Protein AF-0000000076757576 (afdb_homodimer)

pLDDT: mean 92.22, std 4.47, range [81.69, 98.31]

InterPro domains:
  IPR007418 Protein of unknown function DUF474 [PIRSF015875] (2-148)

Secondary structure (DSSP, 8-state):
--HHHHHHHHHHHHHHHHHHHHHHHHHTGGGGGSTTS-HHHHHHHHHHHHHHHHHHHHHHHHHHHHHHHHHHGGGTHHHH-TTSSHHHHHHHHHHHHHHHHHHHHHHHHHHHHTT---HHHHHHHHHHHHHHHHHHHHHHHHHHH---/--HHHHHHHHHHHHHHHHHHHHHHHHHTGGGGGSTTS-HHHHHHHHHHHHHHHHHHHHHHHHHHHHHHHHHHGGGGGGGT-TTSSHHHHHHHHHHHHHHHHHHHHHHHHHHHHTT---HHHHHHHHHHHHHHHHHHHHHHHHHHH---

Organism: NCBI:txid1073362

Radius of gyration: 20.42 Å; Cα contacts (8 Å, |Δi|>4): 277; chains: 2; bounding box: 50×56×45 Å

Foldseek 3Di:
DDLLVVLVVLLVVLLCVQLVVLVCCVPPVVCLVPPVHDPVRSVVVVVVVVVVCVVPNCVSLVSNVVSVVVNCVVVVCLVVPQVPWLLSVLVVLLVVLSVVLVVLVVVVVVCVVVVNDDPVSVVVNSVSNNVSSVSNVVSVVVSVVDTD/DDLLVVLVVLLVVLLCCQLVVLVCCVPPVCCLVPPVHDPVRSVVVVVVVVVVCVVPNCVSLVSNVVSVVVNCVVVVCLVVPCVPWLLSVLVVLLVVLSVVLVVLVVVVVVCVVVVNDDPVSVVVNSVSNNVSSVSNVVSVPVSVVDTD

Solvent-accessible surface area (backbone atoms only — not comparable to full-atom values): 15352 Å² total; per-residue (Å²): 128,52,72,56,57,54,27,51,51,52,23,48,54,25,46,24,39,54,53,5,27,53,46,30,41,67,71,29,56,48,51,53,78,36,88,81,30,54,70,68,33,33,51,43,49,49,50,51,39,50,57,39,40,68,68,49,46,59,56,41,52,48,49,27,51,52,23,46,53,60,47,40,64,81,50,53,62,38,80,78,43,37,73,75,40,36,45,36,37,42,51,47,51,39,51,50,45,50,51,48,45,51,50,52,50,52,52,51,52,52,28,52,74,66,67,64,67,45,70,69,58,50,53,50,49,56,51,52,44,49,54,45,49,54,51,40,58,50,42,71,54,40,38,80,66,53,77,107,130,54,72,56,58,53,27,48,52,52,23,49,54,26,46,25,40,54,55,5,28,54,45,29,41,66,71,30,56,48,52,51,79,36,88,81,30,54,71,68,33,34,50,43,48,48,51,52,39,51,57,40,40,68,66,49,46,60,57,40,52,49,49,27,52,50,24,46,53,60,47,41,64,81,50,52,64,39,80,80,42,38,72,74,42,36,43,34,36,42,50,46,51,38,50,50,46,49,52,50,45,51,51,51,50,52,52,50,52,53,27,54,76,68,69,64,65,45,72,68,58,51,52,48,49,56,50,52,43,50,54,46,49,54,50,38,59,50,41,69,54,41,39,80,67,53,77,109

Nearest PDB structures (foldseek):
  4dzu-assembly1_A  TM=3.449E-01  e=7.854E+00  synthetic construct

Sequence (296 aa):
MSVYSVAHIIHLFCAITFVGGVLFESLVLSVLHTKKVSREARREAERALSARAVKVMPWVVGLLFLSGLVMMHRYLQILHNPFANSFFIQLSIKLLLAFSILCHFLAAVTRMRRHTMTVAFSKYIHRAVLVQMLLIVFLAKAMFYIAWMSVYSVAHIIHLFCAITFVGGVLFESLVLSVLHTKKVSREARREAERALSARAVKVMPWVVGLLFLSGLVMMHRYLQILHNPFANSFFIQLSIKLLLAFSILCHFLAAVTRMRRHTMTVAFSKYIHRAVLVQMLLIVFLAKAMFYIAW

Structure (mmCIF, N/CA/C/O backbone):
data_AF-000000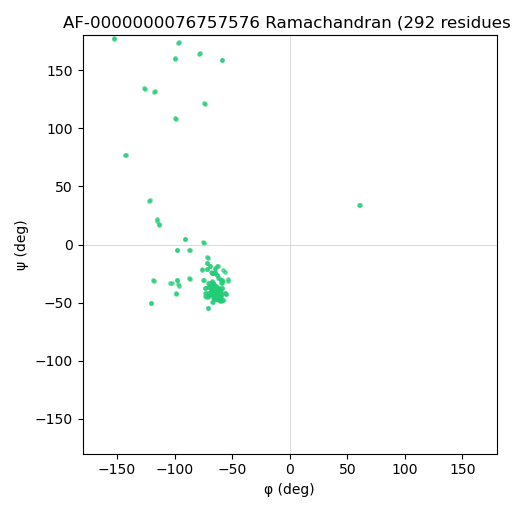0076757576-model_v1
#
loop_
_entity.id
_entity.type
_entity.pdbx_description
1 polymer 'Integral membrane protein'
#
loop_
_atom_site.group_PDB
_atom_site.id
_atom_site.type_symbol
_atom_site.label_atom_id
_atom_site.label_alt_id
_atom_site.label_comp_id
_atom_site.label_asym_id
_atom_site.label_entity_id
_atom_site.label_seq_id
_atom_site.pdbx_PDB_ins_code
_atom_site.Cartn_x
_atom_site.Cartn_y
_atom_site.Cartn_z
_atom_site.occupancy
_atom_site.B_iso_or_equiv
_atom_site.auth_seq_id
_atom_site.auth_comp_id
_atom_site.auth_asym_id
_atom_site.auth_atom_id
_atom_site.pdbx_PDB_model_num
ATOM 1 N N . MET A 1 1 ? 1.157 -23.328 7.23 1 82.62 1 MET A N 1
ATOM 2 C CA . MET A 1 1 ? 1.811 -22.438 6.27 1 82.62 1 MET A CA 1
ATOM 3 C C . MET A 1 1 ? 3.328 -22.562 6.355 1 82.62 1 MET A C 1
ATOM 5 O O . MET A 1 1 ? 3.875 -22.781 7.438 1 82.62 1 MET A O 1
ATOM 9 N N . SER A 1 2 ? 3.967 -22.484 5.293 1 91.75 2 SER A N 1
ATOM 10 C CA . SER A 1 2 ? 5.422 -22.578 5.215 1 91.75 2 SER A CA 1
ATOM 11 C C . SER A 1 2 ? 6.082 -21.266 5.621 1 91.75 2 SER A C 1
ATOM 13 O O . SER A 1 2 ? 5.406 -20.234 5.746 1 91.75 2 SER A O 1
ATOM 15 N N . VAL A 1 3 ? 7.293 -21.375 5.871 1 94.31 3 VAL A N 1
ATOM 16 C CA . VAL A 1 3 ? 8.07 -20.188 6.172 1 94.31 3 VAL A CA 1
ATOM 17 C C . VAL A 1 3 ? 7.996 -19.203 5.004 1 94.31 3 VAL A C 1
ATOM 19 O O . VAL A 1 3 ? 7.879 -18 5.207 1 94.31 3 VAL A O 1
ATOM 22 N N . TYR A 1 4 ? 7.988 -19.688 3.867 1 95.06 4 TYR A N 1
ATOM 23 C CA . TYR A 1 4 ? 7.902 -18.859 2.664 1 95.06 4 TYR A CA 1
ATOM 24 C C . TYR A 1 4 ? 6.578 -18.109 2.611 1 95.06 4 TYR A C 1
ATOM 26 O O . TYR A 1 4 ? 6.551 -16.906 2.342 1 95.06 4 TYR A O 1
ATOM 34 N N . SER A 1 5 ? 5.543 -18.797 2.883 1 95.38 5 SER A N 1
ATOM 35 C CA . SER A 1 5 ? 4.223 -18.188 2.793 1 95.38 5 SER A CA 1
ATOM 36 C C . SER A 1 5 ? 4.047 -17.094 3.844 1 95.38 5 SER A C 1
ATOM 38 O O . SER A 1 5 ? 3.471 -16.047 3.562 1 95.38 5 SER A O 1
ATOM 40 N N . VAL A 1 6 ? 4.566 -17.344 5.016 1 96.19 6 VAL A N 1
ATOM 41 C CA . VAL A 1 6 ? 4.484 -16.359 6.086 1 96.19 6 VAL A CA 1
ATOM 42 C C . VAL A 1 6 ? 5.34 -15.141 5.73 1 96.19 6 VAL A C 1
ATOM 44 O O . VAL A 1 6 ? 4.898 -14 5.883 1 96.19 6 VAL A O 1
ATOM 47 N N . ALA A 1 7 ? 6.492 -15.383 5.215 1 97 7 ALA A N 1
ATOM 48 C CA . ALA A 1 7 ? 7.371 -14.297 4.789 1 97 7 ALA A CA 1
ATOM 49 C C . ALA A 1 7 ? 6.727 -13.477 3.676 1 97 7 ALA A C 1
ATOM 51 O O . ALA A 1 7 ? 6.84 -12.242 3.654 1 97 7 ALA A O 1
ATOM 52 N N . HIS A 1 8 ? 6.047 -14.141 2.805 1 96.94 8 HIS A N 1
ATOM 53 C CA . HIS A 1 8 ? 5.375 -13.484 1.687 1 96.94 8 HIS A CA 1
ATOM 54 C C . HIS A 1 8 ? 4.273 -12.555 2.174 1 96.94 8 HIS A C 1
ATOM 56 O O . HIS A 1 8 ? 4.152 -11.422 1.695 1 96.94 8 HIS A O 1
ATOM 62 N N . ILE A 1 9 ? 3.564 -12.945 3.145 1 97.44 9 ILE A N 1
ATOM 63 C CA . ILE A 1 9 ? 2.471 -12.148 3.691 1 97.44 9 ILE A CA 1
ATOM 64 C C . ILE A 1 9 ? 3.033 -10.945 4.445 1 97.44 9 ILE A C 1
ATOM 66 O O . ILE A 1 9 ? 2.564 -9.82 4.27 1 97.44 9 ILE A O 1
ATOM 70 N N . ILE A 1 10 ? 4.039 -11.219 5.227 1 97.38 10 ILE A N 1
ATOM 71 C CA . ILE A 1 10 ? 4.676 -10.125 5.957 1 97.38 10 ILE A CA 1
ATOM 72 C C . ILE A 1 10 ? 5.25 -9.117 4.973 1 97.38 10 ILE A C 1
ATOM 74 O O . ILE A 1 10 ? 5.066 -7.906 5.137 1 97.38 10 ILE A O 1
ATOM 78 N N . HIS A 1 11 ? 5.941 -9.648 3.975 1 98.12 11 HIS A N 1
ATOM 79 C CA . HIS A 1 11 ? 6.527 -8.797 2.945 1 98.12 11 HIS A CA 1
ATOM 80 C C . HIS A 1 11 ? 5.465 -7.93 2.279 1 98.12 11 HIS A C 1
ATOM 82 O O . HIS A 1 11 ? 5.664 -6.727 2.096 1 98.12 11 HIS A O 1
ATOM 88 N N . LEU A 1 12 ? 4.367 -8.523 2.021 1 97.5 12 LEU A N 1
ATOM 89 C CA . LEU A 1 12 ? 3.279 -7.816 1.362 1 97.5 12 LEU A CA 1
ATOM 90 C C . LEU A 1 12 ? 2.758 -6.684 2.24 1 97.5 12 LEU A C 1
ATOM 92 O O . LEU A 1 12 ? 2.592 -5.555 1.772 1 97.5 12 LEU A O 1
ATOM 96 N N . PHE A 1 13 ? 2.549 -6.949 3.447 1 97.75 13 PHE A N 1
ATOM 97 C CA . PHE A 1 13 ? 2.057 -5.93 4.367 1 97.75 13 PHE A CA 1
ATOM 98 C C . PHE A 1 13 ? 3.051 -4.781 4.484 1 97.75 13 PHE A C 1
ATOM 100 O O . PHE A 1 13 ? 2.662 -3.611 4.453 1 97.75 13 PHE A O 1
ATOM 107 N N . CYS A 1 14 ? 4.273 -5.117 4.582 1 97.5 14 CYS A N 1
ATOM 108 C CA . CYS A 1 14 ? 5.305 -4.094 4.715 1 97.5 14 CYS A CA 1
ATOM 109 C C . CYS A 1 14 ? 5.441 -3.287 3.428 1 97.5 14 CYS A C 1
ATOM 111 O O . CYS A 1 14 ? 5.605 -2.066 3.471 1 97.5 14 CYS A O 1
ATOM 113 N N . ALA A 1 15 ? 5.348 -3.979 2.322 1 97.94 15 ALA A N 1
ATOM 114 C CA . ALA A 1 15 ? 5.434 -3.293 1.036 1 97.94 15 ALA A CA 1
ATOM 115 C C . ALA A 1 15 ? 4.266 -2.328 0.853 1 97.94 15 ALA A C 1
ATOM 117 O O . ALA A 1 15 ? 4.449 -1.199 0.393 1 97.94 15 ALA A O 1
ATOM 118 N N . ILE A 1 16 ? 3.137 -2.709 1.244 1 97.88 16 ILE A N 1
ATOM 119 C CA . ILE A 1 16 ? 1.952 -1.868 1.124 1 97.88 16 ILE A CA 1
ATOM 120 C C . ILE A 1 16 ? 2.102 -0.635 2.012 1 97.88 16 ILE A C 1
ATOM 122 O O . ILE A 1 16 ? 1.804 0.484 1.587 1 97.88 16 ILE A O 1
ATOM 126 N N . THR A 1 17 ? 2.596 -0.902 3.172 1 96.5 17 THR A N 1
ATOM 127 C CA . THR A 1 17 ? 2.77 0.203 4.109 1 96.5 17 THR A CA 1
ATOM 128 C C . THR A 1 17 ? 3.814 1.189 3.596 1 96.5 17 THR A C 1
ATOM 130 O O . THR A 1 17 ? 3.592 2.402 3.609 1 96.5 17 THR A O 1
ATOM 133 N N . PHE A 1 18 ? 4.906 0.672 3.135 1 96.56 18 PHE A N 1
ATOM 134 C CA . PHE A 1 18 ? 6.02 1.512 2.703 1 96.56 18 PHE A CA 1
ATOM 135 C C . PHE A 1 18 ? 5.68 2.236 1.406 1 96.56 18 PHE A C 1
ATOM 137 O O . PHE A 1 18 ? 5.703 3.467 1.352 1 96.56 18 PHE A O 1
ATOM 144 N N . VAL A 1 19 ? 5.277 1.508 0.363 1 96.75 19 VAL A N 1
ATOM 145 C CA . VAL A 1 19 ? 5 2.088 -0.946 1 96.75 19 VAL A CA 1
ATOM 146 C C . VAL A 1 19 ? 3.736 2.943 -0.876 1 96.75 19 VAL A C 1
ATOM 148 O O . VAL A 1 19 ? 3.691 4.043 -1.431 1 96.75 19 VAL A O 1
ATOM 151 N N . GLY A 1 20 ? 2.791 2.447 -0.236 1 95.06 20 GLY A N 1
ATOM 152 C CA . GLY A 1 20 ? 1.557 3.201 -0.085 1 95.06 20 GLY A CA 1
ATOM 153 C C . GLY A 1 20 ? 1.738 4.496 0.681 1 95.06 20 GLY A C 1
ATOM 154 O O . GLY A 1 20 ? 1.11 5.508 0.358 1 95.06 20 GLY A O 1
ATOM 155 N N . GLY A 1 21 ? 2.531 4.43 1.686 1 92.69 21 GLY A N 1
ATOM 156 C CA . GLY A 1 21 ? 2.836 5.648 2.42 1 92.69 21 GLY A CA 1
ATOM 157 C C . GLY A 1 21 ? 3.488 6.715 1.563 1 92.69 21 GLY A C 1
ATOM 158 O O . GLY A 1 21 ? 3.1 7.883 1.613 1 92.69 21 GLY A O 1
ATOM 159 N N . VAL A 1 22 ? 4.398 6.297 0.79 1 93.19 22 VAL A N 1
ATOM 160 C CA . VAL A 1 22 ? 5.109 7.242 -0.063 1 93.19 22 VAL A CA 1
ATOM 161 C C . VAL A 1 22 ? 4.164 7.781 -1.137 1 93.19 22 VAL A C 1
ATOM 163 O O . VAL A 1 22 ? 4.219 8.961 -1.487 1 93.19 22 VAL A O 1
ATOM 166 N N . LEU A 1 23 ? 3.307 6.965 -1.606 1 94 23 LEU A N 1
ATOM 167 C CA . LEU A 1 23 ? 2.309 7.406 -2.576 1 94 23 LEU A CA 1
ATOM 168 C C . LEU A 1 23 ? 1.333 8.391 -1.94 1 94 23 LEU A C 1
ATOM 170 O O . LEU A 1 23 ? 0.993 9.414 -2.545 1 94 23 LEU A O 1
ATOM 174 N N . PHE A 1 24 ? 1.019 8.078 -0.779 1 90.19 24 PHE A N 1
ATOM 175 C CA . PHE A 1 24 ? 0.116 8.969 -0.059 1 90.19 24 PHE A CA 1
ATOM 176 C C . PHE A 1 24 ? 0.773 10.32 0.186 1 90.19 24 PHE A C 1
ATOM 178 O O . PHE A 1 24 ? 0.134 11.367 0.035 1 90.19 24 PHE A O 1
ATOM 185 N N . GLU A 1 25 ? 1.978 10.242 0.6 1 88.19 25 GLU A N 1
ATOM 186 C CA . GLU A 1 25 ? 2.732 11.477 0.775 1 88.19 25 GLU A CA 1
ATOM 187 C C . GLU A 1 25 ? 2.758 12.297 -0.512 1 88.19 25 GLU A C 1
ATOM 189 O O . GLU A 1 25 ? 2.516 13.508 -0.49 1 88.19 25 GLU A O 1
ATOM 194 N N . SER A 1 26 ? 2.951 11.664 -1.622 1 90.44 26 SER A N 1
ATOM 195 C CA . SER A 1 26 ? 3.088 12.344 -2.906 1 90.44 26 SER A CA 1
ATOM 196 C C . SER A 1 26 ? 1.737 12.836 -3.418 1 90.44 26 SER A C 1
ATOM 198 O O . SER A 1 26 ? 1.65 13.898 -4.039 1 90.44 26 SER A O 1
ATOM 200 N N . LEU A 1 27 ? 0.683 12.148 -3.09 1 90.44 27 LEU A N 1
ATOM 201 C CA . LEU A 1 27 ? -0.612 12.461 -3.684 1 90.44 27 LEU A CA 1
ATOM 202 C C . LEU A 1 27 ? -1.438 13.344 -2.752 1 90.44 27 LEU A C 1
ATOM 204 O O . LEU A 1 27 ? -2.229 14.172 -3.211 1 90.44 27 LEU A O 1
ATOM 208 N N . VAL A 1 28 ? -1.225 13.18 -1.456 1 89.38 28 VAL A N 1
ATOM 209 C CA . VAL A 1 28 ? -2.154 13.82 -0.534 1 89.38 28 VAL A CA 1
ATOM 210 C C . VAL A 1 28 ? -1.396 14.797 0.367 1 89.38 28 VAL A C 1
ATOM 212 O O . VAL A 1 28 ? -1.722 15.984 0.419 1 89.38 28 VAL A O 1
ATOM 215 N N . LEU A 1 29 ? -0.319 14.352 0.97 1 87.62 29 LEU A N 1
ATOM 216 C CA . LEU A 1 29 ? 0.399 15.172 1.938 1 87.62 29 LEU A CA 1
ATOM 217 C C . LEU A 1 29 ? 1.14 16.312 1.243 1 87.62 29 LEU A C 1
ATOM 219 O O . LEU A 1 29 ? 1.544 17.281 1.889 1 87.62 29 LEU A O 1
ATOM 223 N N . SER A 1 30 ? 1.294 16.203 -0.03 1 86.75 30 SER A N 1
ATOM 224 C CA . SER A 1 30 ? 1.98 17.234 -0.79 1 86.75 30 SER A CA 1
ATOM 225 C C . SER A 1 30 ? 1.229 18.562 -0.713 1 8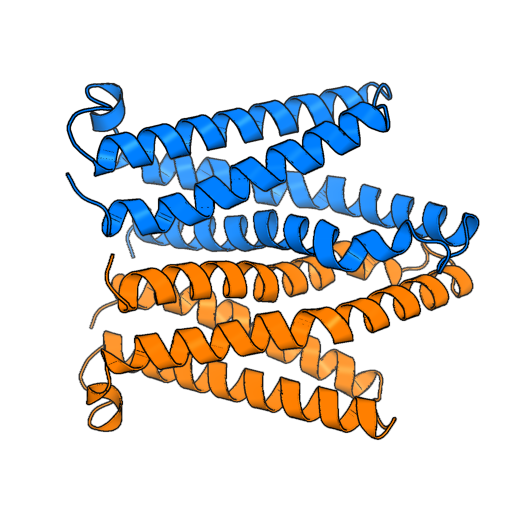6.75 30 SER A C 1
ATOM 227 O O . SER A 1 30 ? 1.809 19.625 -0.955 1 86.75 30 SER A O 1
ATOM 229 N N . VAL A 1 31 ? 0.005 18.484 -0.357 1 87.12 31 VAL A N 1
ATOM 230 C CA . VAL A 1 31 ? -0.829 19.672 -0.269 1 87.12 31 VAL A CA 1
ATOM 231 C C . VAL A 1 31 ? -0.326 20.578 0.858 1 87.12 31 VAL A C 1
ATOM 233 O O . VAL A 1 31 ? -0.54 21.781 0.833 1 87.12 31 VAL A O 1
ATOM 236 N N . LEU A 1 32 ? 0.364 20.047 1.841 1 86.56 32 LEU A N 1
ATOM 237 C CA . LEU A 1 32 ? 0.885 20.828 2.957 1 86.56 32 LEU A CA 1
ATOM 238 C C . LEU A 1 32 ? 1.938 21.828 2.479 1 86.56 32 LEU A C 1
ATOM 240 O O . LEU A 1 32 ? 2.205 22.828 3.15 1 86.56 32 LEU A O 1
ATOM 244 N N . HIS A 1 33 ? 2.486 21.547 1.351 1 83.31 33 HIS A N 1
ATOM 245 C CA . HIS A 1 33 ? 3.533 22.406 0.825 1 83.31 33 HIS A CA 1
ATOM 246 C C . HIS A 1 33 ? 2.949 23.5 -0.068 1 83.31 33 HIS A C 1
ATOM 248 O O . HIS A 1 33 ? 3.689 24.281 -0.673 1 83.31 33 HIS A O 1
ATOM 254 N N . THR A 1 34 ? 1.667 23.5 -0.089 1 82.06 34 THR A N 1
ATOM 255 C CA . THR A 1 34 ? 1.001 24.516 -0.886 1 82.06 34 THR A CA 1
ATOM 256 C C . THR A 1 34 ? 0.588 25.703 -0.014 1 82.06 34 THR A C 1
ATOM 258 O O . THR A 1 34 ? 0.765 25.672 1.206 1 82.06 34 THR A O 1
ATOM 261 N N . LYS A 1 35 ? 0.063 26.828 -0.52 1 83.06 35 LYS A N 1
ATOM 262 C CA . LYS A 1 35 ? -0.304 28.062 0.157 1 83.06 35 LYS A CA 1
ATOM 263 C C . LYS A 1 35 ? -1.598 27.906 0.949 1 83.06 35 LYS A C 1
ATOM 265 O O . LYS A 1 35 ? -2.053 28.844 1.609 1 83.06 35 LYS A O 1
ATOM 270 N N . LYS A 1 36 ? -2.098 26.75 0.916 1 85 36 LYS A N 1
ATOM 271 C CA . LYS A 1 36 ? -3.348 26.5 1.633 1 85 36 LYS A CA 1
ATOM 272 C C . LYS A 1 36 ? -3.104 26.391 3.135 1 85 36 LYS A C 1
ATOM 274 O O . LYS A 1 36 ? -4.035 26.516 3.932 1 85 36 LYS A O 1
ATOM 279 N N . VAL A 1 37 ? -1.862 26.078 3.393 1 85.88 37 VAL A N 1
ATOM 280 C CA . VAL A 1 37 ? -1.462 25.969 4.789 1 85.88 37 VAL A CA 1
ATOM 281 C C . VAL A 1 37 ? -0.399 27.016 5.117 1 85.88 37 VAL A C 1
ATOM 283 O O . VAL A 1 37 ? 0.538 27.219 4.344 1 85.88 37 VAL A O 1
ATOM 286 N N . SER A 1 38 ? -0.666 27.656 6.207 1 88.94 38 SER A N 1
ATOM 287 C CA . SER A 1 38 ? 0.291 28.672 6.613 1 88.94 38 SER A CA 1
ATOM 288 C C . SER A 1 38 ? 1.679 28.078 6.828 1 88.94 38 SER A C 1
ATOM 290 O O . SER A 1 38 ? 1.811 26.906 7.152 1 88.94 38 SER A O 1
ATOM 292 N N . ARG A 1 39 ? 2.68 28.938 6.77 1 90.12 39 ARG A N 1
ATOM 293 C CA . ARG A 1 39 ? 4.066 28.5 6.91 1 90.12 39 ARG A CA 1
ATOM 294 C C . ARG A 1 39 ? 4.32 27.938 8.305 1 90.12 39 ARG A C 1
ATOM 296 O O . ARG A 1 39 ? 5.031 26.938 8.461 1 90.12 39 ARG A O 1
ATOM 303 N N . GLU A 1 40 ? 3.75 28.562 9.234 1 88.69 40 GLU A N 1
ATOM 304 C CA . GLU A 1 40 ? 3.947 28.125 10.617 1 88.69 40 GLU A CA 1
ATOM 305 C C . GLU A 1 40 ? 3.27 26.781 10.867 1 88.69 40 GLU A C 1
ATOM 307 O O . GLU A 1 40 ? 3.867 25.875 11.453 1 88.69 40 GLU A O 1
ATOM 312 N N . ALA A 1 41 ? 2.127 26.625 10.383 1 88.12 41 ALA A N 1
ATOM 313 C CA . ALA A 1 41 ? 1.384 25.375 10.523 1 88.12 41 ALA A CA 1
ATOM 314 C C . ALA A 1 41 ? 2.072 24.234 9.773 1 88.12 41 ALA A C 1
ATOM 316 O O . ALA A 1 41 ? 2.148 23.109 10.273 1 88.12 41 ALA A O 1
ATOM 317 N N . ARG A 1 42 ? 2.586 24.547 8.648 1 89.38 42 ARG A N 1
ATOM 318 C CA . ARG A 1 42 ? 3.305 23.562 7.836 1 89.38 42 ARG A CA 1
ATOM 319 C C . ARG A 1 42 ? 4.555 23.078 8.555 1 89.38 42 ARG A C 1
ATOM 321 O O . ARG A 1 42 ? 4.82 21.875 8.586 1 89.38 42 ARG A O 1
ATOM 328 N N . ARG A 1 43 ? 5.242 23.984 9.133 1 89.5 43 ARG A N 1
ATOM 329 C CA . ARG A 1 43 ? 6.48 23.625 9.82 1 89.5 43 ARG A CA 1
ATOM 330 C C . ARG A 1 43 ? 6.195 22.75 11.031 1 89.5 43 ARG A C 1
ATOM 332 O O . ARG A 1 43 ? 6.887 21.75 11.25 1 89.5 43 ARG A O 1
ATOM 339 N N . GLU A 1 44 ? 5.195 23.094 11.695 1 89.81 44 GLU A N 1
ATOM 340 C CA . GLU A 1 44 ? 4.832 22.312 12.875 1 89.81 44 GLU A CA 1
ATOM 341 C C . GLU A 1 44 ? 4.379 20.906 12.484 1 89.81 44 GLU A C 1
ATOM 343 O O . GLU A 1 44 ? 4.801 19.922 13.094 1 89.81 44 GLU A O 1
ATOM 348 N N . ALA A 1 45 ? 3.545 20.891 11.5 1 87.5 45 ALA A N 1
ATOM 349 C CA . ALA A 1 45 ? 3.027 19.609 11.023 1 87.5 45 ALA A CA 1
ATOM 350 C C . ALA A 1 45 ? 4.148 18.75 10.461 1 87.5 45 ALA A C 1
ATOM 352 O O . ALA A 1 45 ? 4.227 17.547 10.773 1 87.5 45 ALA A O 1
ATOM 353 N N . GLU A 1 46 ? 5.023 19.328 9.703 1 86.81 46 GLU A N 1
ATOM 354 C CA . GLU A 1 46 ? 6.125 18.594 9.078 1 86.81 46 GLU A CA 1
ATOM 355 C C . GLU A 1 46 ? 7.082 18.047 10.133 1 86.81 46 GLU A C 1
ATOM 357 O O . GLU A 1 46 ? 7.594 16.938 10 1 86.81 46 GLU A O 1
ATOM 362 N N . ARG A 1 47 ? 7.312 18.797 11.109 1 88.19 47 ARG A N 1
ATOM 363 C CA . ARG A 1 47 ? 8.203 18.359 12.18 1 88.19 47 ARG A CA 1
ATOM 364 C C . ARG A 1 47 ? 7.625 17.141 12.906 1 88.19 47 ARG A C 1
ATOM 366 O O . ARG A 1 47 ? 8.336 16.172 13.164 1 88.19 47 ARG A O 1
ATOM 373 N N . ALA A 1 48 ? 6.387 17.25 13.203 1 89.5 48 ALA A N 1
ATOM 374 C CA . ALA A 1 48 ? 5.723 16.156 13.898 1 89.5 48 ALA A CA 1
ATOM 375 C C . ALA A 1 48 ? 5.668 14.906 13.031 1 89.5 48 ALA A C 1
ATOM 377 O O . ALA A 1 48 ? 5.961 13.805 13.5 1 89.5 48 ALA A O 1
ATOM 378 N N . LEU A 1 49 ? 5.344 15.078 11.781 1 89.31 49 LEU A N 1
ATOM 379 C CA . LEU A 1 49 ? 5.227 13.969 10.844 1 89.31 49 LEU A CA 1
ATOM 380 C C . LEU A 1 49 ? 6.578 13.305 10.617 1 89.31 49 LEU A C 1
ATOM 382 O O . LEU A 1 49 ? 6.68 12.07 10.625 1 89.31 49 LEU A O 1
ATOM 386 N N . SER A 1 50 ? 7.625 14.133 10.406 1 86 50 SER A N 1
ATOM 387 C CA . SER A 1 50 ? 8.969 13.617 10.188 1 86 50 SER A CA 1
ATOM 388 C C . SER A 1 50 ? 9.461 12.828 11.398 1 86 50 SER A C 1
ATOM 390 O O . SER A 1 50 ? 10.062 11.758 11.25 1 86 50 SER A O 1
ATOM 392 N N . ALA A 1 51 ? 9.211 13.312 12.617 1 87.94 51 ALA A N 1
ATOM 393 C CA . ALA A 1 51 ? 9.617 12.641 13.844 1 87.94 51 ALA A CA 1
ATOM 394 C C . ALA A 1 51 ? 8.953 11.273 13.977 1 87.94 51 ALA A C 1
ATOM 396 O O . ALA A 1 51 ? 9.586 10.297 14.375 1 87.94 51 ALA A O 1
ATOM 397 N N . ARG A 1 52 ? 7.711 11.242 13.641 1 90.31 52 ARG A N 1
ATOM 398 C CA . ARG A 1 52 ? 6.98 9.984 13.711 1 90.31 52 ARG A CA 1
ATOM 399 C C . ARG A 1 52 ? 7.457 9.016 12.641 1 90.31 52 ARG A C 1
ATOM 401 O O . ARG A 1 52 ? 7.656 7.828 12.906 1 90.31 52 ARG A O 1
ATOM 408 N N . ALA A 1 53 ? 7.668 9.5 11.445 1 87.88 53 ALA A N 1
ATOM 409 C CA . ALA A 1 53 ? 8.117 8.68 10.328 1 87.88 53 ALA A CA 1
ATOM 410 C C . ALA A 1 53 ? 9.477 8.039 10.625 1 87.88 53 ALA A C 1
ATOM 412 O O . ALA A 1 53 ? 9.695 6.871 10.312 1 87.88 53 ALA A O 1
ATOM 413 N N . VAL A 1 54 ? 10.352 8.727 11.242 1 85.88 54 VAL A N 1
ATOM 414 C CA . VAL A 1 54 ? 11.695 8.266 11.562 1 85.88 54 VAL A CA 1
ATOM 415 C C . VAL A 1 54 ? 11.625 7.145 12.594 1 85.88 54 VAL A C 1
ATOM 417 O O . VAL A 1 54 ? 12.5 6.277 12.641 1 85.88 54 VAL A O 1
ATOM 420 N N . LYS A 1 55 ? 10.57 7.137 13.344 1 90.06 55 LYS A N 1
ATOM 421 C CA . LYS A 1 55 ? 10.406 6.113 14.375 1 90.06 55 LYS A CA 1
ATOM 422 C C . LYS A 1 55 ? 9.75 4.859 13.797 1 90.06 55 LYS A C 1
ATOM 424 O O . LYS A 1 55 ? 10.047 3.742 14.227 1 90.06 55 LYS A O 1
ATOM 429 N N . VAL A 1 56 ? 8.945 4.988 12.805 1 91.38 56 VAL A N 1
ATOM 430 C CA . VAL A 1 56 ? 8.109 3.896 12.32 1 91.38 56 VAL A CA 1
ATOM 431 C C . VAL A 1 56 ? 8.758 3.248 11.094 1 91.38 56 VAL A C 1
ATOM 433 O O . VAL A 1 56 ? 8.82 2.02 11 1 91.38 56 VAL A O 1
ATOM 436 N N . MET A 1 57 ? 9.312 4.016 10.172 1 88.88 57 MET A N 1
ATOM 437 C CA . MET A 1 57 ? 9.688 3.547 8.844 1 88.88 57 MET A CA 1
ATOM 438 C C . MET A 1 57 ? 10.859 2.572 8.922 1 88.88 57 MET A C 1
ATOM 440 O O . MET A 1 57 ? 10.906 1.592 8.18 1 88.88 57 MET A O 1
ATOM 444 N N . PRO A 1 58 ? 11.844 2.713 9.812 1 89.69 58 PRO A N 1
ATOM 445 C CA . PRO A 1 58 ? 12.93 1.737 9.875 1 89.69 58 PRO A CA 1
ATOM 446 C C . PRO A 1 58 ? 12.438 0.321 10.164 1 89.69 58 PRO A C 1
ATOM 448 O O . PRO A 1 58 ? 12.992 -0.648 9.641 1 89.69 58 PRO A O 1
ATOM 451 N N . TRP A 1 59 ? 11.391 0.223 10.922 1 93.56 59 TRP A N 1
ATOM 452 C CA . TRP A 1 59 ? 10.828 -1.085 11.242 1 93.56 59 TRP A CA 1
ATOM 453 C C . TRP A 1 59 ? 10.109 -1.674 10.039 1 93.56 59 TRP A C 1
ATOM 455 O O . TRP A 1 59 ? 10.258 -2.859 9.734 1 93.56 59 TRP A O 1
ATOM 465 N N . VAL A 1 60 ? 9.367 -0.875 9.328 1 95.69 60 VAL A N 1
ATOM 466 C CA . VAL A 1 60 ? 8.641 -1.314 8.148 1 95.69 60 VAL A CA 1
ATOM 467 C C . VAL A 1 60 ? 9.617 -1.727 7.055 1 95.69 60 VAL A C 1
ATOM 469 O O . VAL A 1 60 ? 9.5 -2.812 6.48 1 95.69 60 VAL A O 1
ATOM 472 N N . VAL A 1 61 ? 10.609 -0.895 6.844 1 95.31 61 VAL A N 1
ATOM 473 C CA . VAL A 1 61 ? 11.594 -1.15 5.793 1 95.31 61 VAL A CA 1
ATOM 474 C C . VAL A 1 61 ? 12.477 -2.33 6.188 1 95.31 61 VAL A C 1
ATOM 476 O O . VAL A 1 61 ? 12.773 -3.195 5.363 1 95.31 61 VAL A O 1
ATOM 479 N N . GLY A 1 62 ? 12.898 -2.412 7.438 1 96 62 GLY A N 1
ATOM 480 C CA . GLY A 1 62 ? 13.688 -3.533 7.914 1 96 62 GLY A CA 1
ATOM 481 C C . GLY A 1 62 ? 13 -4.871 7.734 1 96 62 GLY A C 1
ATOM 482 O O . GLY A 1 62 ? 13.594 -5.82 7.219 1 96 62 GLY A O 1
ATOM 483 N N . LEU A 1 63 ? 11.734 -4.918 8.141 1 97.5 63 LEU A N 1
ATOM 484 C CA . LEU A 1 63 ? 10.953 -6.145 8 1 97.5 63 LEU A CA 1
ATOM 485 C C . LEU A 1 63 ? 10.734 -6.477 6.527 1 97.5 63 LEU A C 1
ATOM 487 O O . LEU A 1 63 ? 10.695 -7.648 6.148 1 97.5 63 LEU A O 1
ATOM 491 N N . LEU A 1 64 ? 10.578 -5.477 5.707 1 97.88 64 LEU A N 1
ATOM 492 C CA . LEU A 1 64 ? 10.43 -5.656 4.27 1 97.88 64 LEU A CA 1
ATOM 493 C C . LEU A 1 64 ? 11.648 -6.359 3.678 1 97.88 64 LEU A C 1
ATOM 495 O O . LEU A 1 64 ? 11.516 -7.371 2.986 1 97.88 64 LEU A O 1
ATOM 499 N N . PHE A 1 65 ? 12.812 -5.898 4.012 1 97.5 65 PHE A N 1
ATOM 500 C CA . PHE A 1 65 ? 14.031 -6.457 3.453 1 97.5 65 PHE A CA 1
ATOM 501 C C . PHE A 1 65 ? 14.336 -7.82 4.062 1 97.5 65 PHE A C 1
ATOM 503 O O . PHE A 1 65 ? 14.797 -8.734 3.367 1 97.5 65 PHE A O 1
ATOM 510 N N . LEU A 1 66 ? 14.055 -7.957 5.359 1 97.25 66 LEU A N 1
ATOM 511 C CA . LEU A 1 66 ? 14.273 -9.242 6.004 1 97.25 66 LEU A CA 1
ATOM 512 C C . LEU A 1 66 ? 13.367 -10.312 5.41 1 97.25 66 LEU A C 1
ATOM 514 O O . LEU A 1 66 ? 13.82 -11.414 5.086 1 97.25 66 LEU A O 1
ATOM 518 N N . SER A 1 67 ? 12.109 -10.008 5.258 1 97.75 67 SER A N 1
ATOM 519 C CA . SER A 1 67 ? 11.18 -10.961 4.664 1 97.75 67 SER A CA 1
ATOM 520 C C . SER A 1 67 ? 11.531 -11.242 3.205 1 97.75 67 SER A C 1
ATOM 522 O O . SER A 1 67 ? 11.391 -12.367 2.732 1 97.75 67 SER A O 1
ATOM 524 N N . GLY A 1 68 ? 11.984 -10.234 2.506 1 96.75 68 GLY A N 1
ATOM 525 C CA . GLY A 1 68 ? 12.461 -10.445 1.148 1 96.75 68 GLY A CA 1
ATOM 526 C C . GLY A 1 68 ? 13.648 -11.391 1.073 1 96.75 68 GLY A C 1
ATOM 527 O O . GLY A 1 68 ? 13.711 -12.242 0.182 1 96.75 68 GLY A O 1
ATOM 528 N N . LEU A 1 69 ? 14.555 -11.273 1.994 1 95.12 69 LEU A N 1
ATOM 529 C CA . LEU A 1 69 ? 15.719 -12.148 2.049 1 95.12 69 LEU A CA 1
ATOM 530 C C . LEU A 1 69 ? 15.312 -13.586 2.34 1 95.12 69 LEU A C 1
ATOM 532 O O . LEU A 1 69 ? 15.859 -14.523 1.753 1 95.12 69 LEU A O 1
ATOM 536 N N . VAL A 1 70 ? 14.367 -13.695 3.197 1 96 70 VAL A N 1
ATOM 537 C CA . VAL A 1 70 ? 13.852 -15.023 3.529 1 96 70 VAL A CA 1
ATOM 538 C C . VAL A 1 70 ? 13.242 -15.664 2.287 1 96 70 VAL A C 1
ATOM 540 O O . VAL A 1 70 ? 13.477 -16.844 2.008 1 96 70 VAL A O 1
ATOM 543 N N . MET A 1 71 ? 12.523 -14.883 1.51 1 95.88 71 MET A N 1
ATOM 544 C CA . MET A 1 71 ? 11.898 -15.414 0.3 1 95.88 71 MET A CA 1
ATOM 545 C C . MET A 1 71 ? 12.945 -15.727 -0.761 1 95.88 71 MET A C 1
ATOM 547 O O . MET A 1 71 ? 12.797 -16.672 -1.534 1 95.88 71 MET A O 1
ATOM 551 N N . MET A 1 72 ? 13.93 -14.977 -0.776 1 92.38 72 MET A N 1
ATOM 552 C CA . MET A 1 72 ? 14.984 -15.148 -1.773 1 92.38 72 MET A CA 1
ATOM 553 C C . MET A 1 72 ? 15.664 -16.5 -1.615 1 92.38 72 MET A C 1
ATOM 555 O O . MET A 1 72 ? 16.203 -17.047 -2.582 1 92.38 72 MET A O 1
ATOM 559 N N . HIS A 1 73 ? 15.648 -17.031 -0.458 1 91.06 73 HIS A N 1
ATOM 560 C CA . HIS A 1 73 ? 16.266 -18.328 -0.205 1 91.06 73 HIS A CA 1
ATOM 561 C C . HIS A 1 73 ? 15.742 -19.391 -1.163 1 91.06 73 HIS A C 1
ATOM 563 O O . HIS A 1 73 ? 16.469 -20.297 -1.548 1 91.06 73 HIS A O 1
ATOM 569 N N . ARG A 1 74 ? 14.539 -19.266 -1.569 1 91.12 74 ARG A N 1
ATOM 570 C CA . ARG A 1 74 ? 13.922 -20.203 -2.502 1 91.12 74 ARG A CA 1
ATOM 571 C C . ARG A 1 74 ? 14.5 -20.031 -3.904 1 91.12 74 ARG A C 1
ATOM 573 O O . ARG A 1 74 ? 14.438 -20.969 -4.715 1 91.12 74 ARG A O 1
ATOM 580 N N . TYR A 1 75 ? 15.062 -18.906 -4.129 1 92.69 75 TYR A N 1
ATOM 581 C CA . TYR A 1 75 ? 15.492 -18.594 -5.488 1 92.69 75 TYR A CA 1
ATOM 582 C C . TYR A 1 75 ? 16.984 -18.297 -5.535 1 92.69 75 TYR A C 1
ATOM 584 O O . TYR A 1 75 ? 17.438 -17.406 -6.27 1 92.69 75 TYR A O 1
ATOM 592 N N . LEU A 1 76 ? 17.734 -19 -4.777 1 89.75 76 LEU A N 1
ATOM 593 C CA . LEU A 1 76 ? 19.172 -18.766 -4.672 1 89.75 76 LEU A CA 1
ATOM 594 C C . LEU A 1 76 ? 19.859 -19.047 -5.996 1 89.75 76 LEU A C 1
ATOM 596 O O . LEU A 1 76 ? 20.969 -18.547 -6.246 1 89.75 76 LEU A O 1
ATOM 600 N N . GLN A 1 77 ? 19.266 -19.859 -6.805 1 88.5 77 GLN A N 1
ATOM 601 C CA . GLN A 1 77 ? 19.828 -20.156 -8.109 1 88.5 77 GLN A CA 1
ATOM 602 C C . GLN A 1 77 ? 20.047 -18.891 -8.93 1 88.5 7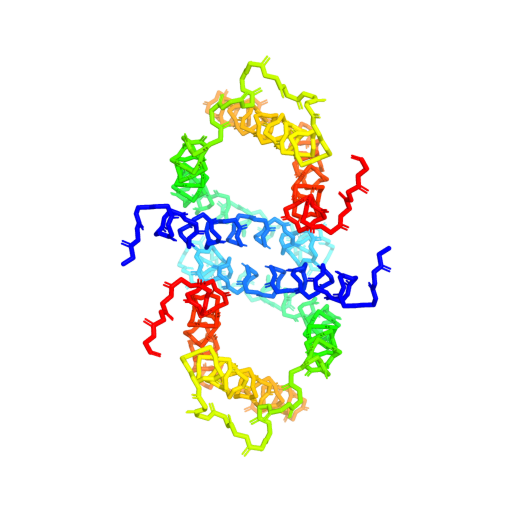7 GLN A C 1
ATOM 604 O O . GLN A 1 77 ? 20.859 -18.875 -9.859 1 88.5 77 GLN A O 1
ATOM 609 N N . ILE A 1 78 ? 19.328 -17.891 -8.602 1 87.06 78 ILE A N 1
ATOM 610 C CA . ILE A 1 78 ? 19.422 -16.609 -9.297 1 87.06 78 ILE A CA 1
ATOM 611 C C . ILE A 1 78 ? 20.844 -16.062 -9.188 1 87.06 78 ILE A C 1
ATOM 613 O O . ILE A 1 78 ? 21.328 -15.383 -10.094 1 87.06 78 ILE A O 1
ATOM 617 N N . LEU A 1 79 ? 21.484 -16.391 -8.102 1 86.94 79 LEU A N 1
ATOM 618 C CA . LEU A 1 79 ? 22.844 -15.891 -7.867 1 86.94 79 LEU A CA 1
ATOM 619 C C . LEU A 1 79 ? 23.812 -16.484 -8.867 1 86.94 79 LEU A C 1
ATOM 621 O O . LEU A 1 79 ? 24.781 -15.836 -9.266 1 86.94 79 LEU A O 1
ATOM 625 N N . HIS A 1 80 ? 23.453 -17.609 -9.383 1 90.81 80 HIS A N 1
ATOM 626 C CA . HIS A 1 80 ? 24.344 -18.312 -10.312 1 90.81 80 HIS A CA 1
ATOM 627 C C . HIS A 1 80 ? 23.969 -18 -11.758 1 90.81 80 HIS A C 1
ATOM 629 O O . HIS A 1 80 ? 24.844 -17.875 -12.617 1 90.81 80 HIS A O 1
ATOM 635 N N . ASN A 1 81 ? 22.703 -17.859 -11.984 1 92.62 81 ASN A N 1
ATOM 636 C CA . ASN A 1 81 ? 22.234 -17.609 -13.344 1 92.62 81 ASN A CA 1
ATOM 637 C C . ASN A 1 81 ? 21.062 -16.625 -13.367 1 92.62 81 ASN A C 1
ATOM 639 O O . ASN A 1 81 ? 19.953 -17 -13.719 1 92.62 81 ASN A O 1
ATOM 643 N N . PRO A 1 82 ? 21.344 -15.352 -13.203 1 89.62 82 PRO A N 1
ATOM 644 C CA . PRO A 1 82 ? 20.297 -14.336 -13.109 1 89.62 82 PRO A CA 1
ATOM 645 C C . PRO A 1 82 ? 19.594 -14.086 -14.445 1 89.62 82 PRO A C 1
ATOM 647 O O . PRO A 1 82 ? 18.516 -13.508 -14.484 1 89.62 82 PRO A O 1
ATOM 650 N N . PHE A 1 83 ? 20.188 -14.633 -15.516 1 92.5 83 PHE A N 1
ATOM 651 C CA . PHE A 1 83 ? 19.609 -14.375 -16.828 1 92.5 83 PHE A CA 1
ATOM 652 C C . PHE A 1 83 ? 19.094 -15.664 -17.453 1 92.5 83 PHE A C 1
ATOM 654 O O . PHE A 1 83 ? 18.969 -15.766 -18.672 1 92.5 83 PHE A O 1
ATOM 661 N N . ALA A 1 84 ? 18.828 -16.609 -16.703 1 92 84 ALA A N 1
ATOM 662 C CA . ALA A 1 84 ? 18.438 -17.938 -17.172 1 92 84 ALA A CA 1
ATOM 663 C C . ALA A 1 84 ? 17.109 -17.875 -17.922 1 92 84 ALA A C 1
ATOM 665 O O . ALA A 1 84 ? 16.938 -18.562 -18.938 1 92 84 ALA A O 1
ATOM 666 N N . ASN A 1 85 ? 16.172 -17.125 -17.438 1 93.06 85 ASN A N 1
ATOM 667 C CA . ASN A 1 85 ? 14.852 -16.984 -18.031 1 93.06 85 ASN A CA 1
ATOM 668 C C . ASN A 1 85 ? 14.234 -15.625 -17.688 1 93.06 85 ASN A C 1
ATOM 670 O O . ASN A 1 85 ? 14.836 -14.828 -16.969 1 93.06 85 ASN A O 1
ATOM 674 N N . SER A 1 86 ? 13.117 -15.414 -18.219 1 94.56 86 SER A N 1
ATOM 675 C CA . SER A 1 86 ? 12.484 -14.109 -18.047 1 94.56 86 SER A CA 1
ATOM 676 C C . SER A 1 86 ? 12.148 -13.844 -16.578 1 94.56 86 SER A C 1
ATOM 678 O O . SER A 1 86 ? 12.258 -12.711 -16.109 1 94.56 86 SER A O 1
ATOM 680 N N . PHE A 1 87 ? 11.773 -14.867 -15.883 1 95.31 87 PHE A N 1
ATOM 681 C CA . PHE A 1 87 ? 11.469 -14.719 -14.469 1 95.31 87 PHE A CA 1
ATOM 682 C C . PHE A 1 87 ? 12.711 -14.273 -13.695 1 95.31 87 PHE A C 1
ATOM 684 O O . PHE A 1 87 ? 12.656 -13.312 -12.93 1 95.31 87 PHE A O 1
ATOM 691 N N . PHE A 1 88 ? 13.789 -14.883 -13.898 1 95.06 88 PHE A N 1
ATOM 692 C CA . PHE A 1 88 ? 15.016 -14.578 -13.172 1 95.06 88 PHE A CA 1
ATOM 693 C C . PHE A 1 88 ? 15.523 -13.188 -13.531 1 95.06 88 PHE A C 1
ATOM 695 O O . PHE A 1 88 ? 16.062 -12.484 -12.672 1 95.06 88 PHE A O 1
ATOM 702 N N . ILE A 1 89 ? 15.305 -12.781 -14.75 1 96.31 89 ILE A N 1
ATOM 703 C CA . ILE A 1 89 ? 15.727 -11.445 -15.156 1 96.31 89 ILE A CA 1
ATOM 704 C C . ILE A 1 89 ? 14.898 -10.398 -14.422 1 96.31 89 ILE A C 1
ATOM 706 O O . ILE A 1 89 ? 15.445 -9.469 -13.82 1 96.31 89 ILE A O 1
ATOM 710 N N . GLN A 1 90 ? 13.633 -10.648 -14.492 1 97 90 GLN A N 1
ATOM 711 C CA . GLN A 1 90 ? 12.75 -9.68 -13.859 1 97 90 GLN A CA 1
ATOM 712 C C . GLN A 1 90 ? 12.945 -9.664 -12.344 1 97 90 GLN A C 1
ATOM 714 O O . GLN A 1 90 ? 12.93 -8.602 -11.719 1 97 90 GLN A O 1
ATOM 719 N N . LEU A 1 91 ? 13.188 -10.797 -11.75 1 95.88 91 LEU A N 1
ATOM 720 C CA . LEU A 1 91 ? 13.453 -10.875 -10.32 1 95.88 91 LEU A CA 1
ATOM 721 C C . LEU A 1 91 ? 14.781 -10.203 -9.977 1 95.88 91 LEU A C 1
ATOM 723 O O . LEU A 1 91 ? 14.883 -9.5 -8.969 1 95.88 91 LEU A O 1
ATOM 727 N N . SER A 1 92 ? 15.758 -10.383 -10.82 1 96.31 92 SER A N 1
ATOM 728 C CA . SER A 1 92 ? 17.062 -9.758 -10.594 1 96.31 92 SER A CA 1
ATOM 729 C C . SER A 1 92 ? 16.969 -8.234 -10.648 1 96.31 92 SER A C 1
ATOM 731 O O . SER A 1 92 ? 17.594 -7.543 -9.836 1 96.31 92 SER A O 1
ATOM 733 N N . ILE A 1 93 ? 16.203 -7.742 -11.602 1 96.88 93 ILE A N 1
ATOM 734 C CA . ILE A 1 93 ? 16 -6.301 -11.703 1 96.88 93 ILE A CA 1
ATOM 735 C C . ILE A 1 93 ? 15.297 -5.789 -10.445 1 96.88 93 ILE A C 1
ATOM 737 O O . ILE A 1 93 ? 15.688 -4.77 -9.875 1 96.88 93 ILE A O 1
ATOM 741 N N . LYS A 1 94 ? 14.367 -6.559 -10.031 1 97.44 94 LYS A N 1
ATOM 742 C CA . LYS A 1 94 ? 13.648 -6.191 -8.812 1 97.44 94 LYS A CA 1
ATOM 743 C C . LYS A 1 94 ? 14.586 -6.125 -7.613 1 97.44 94 LYS A C 1
ATOM 745 O O . LYS A 1 94 ? 14.523 -5.184 -6.82 1 97.44 94 LYS A O 1
ATOM 750 N N . LEU A 1 95 ? 15.453 -7.031 -7.473 1 96.56 95 LEU A N 1
ATOM 751 C CA . LEU A 1 95 ? 16.406 -7.082 -6.367 1 96.56 95 LEU A CA 1
ATOM 752 C C . LEU A 1 95 ? 17.391 -5.926 -6.453 1 96.56 95 LEU A C 1
ATOM 754 O O . LEU A 1 95 ? 17.75 -5.328 -5.43 1 96.56 95 LEU A O 1
ATOM 758 N N . LEU A 1 96 ? 17.781 -5.613 -7.656 1 96.75 96 LEU A N 1
ATOM 759 C CA . LEU A 1 96 ? 18.688 -4.496 -7.859 1 96.75 96 LEU A CA 1
ATOM 760 C C . LEU A 1 96 ? 18.031 -3.176 -7.465 1 96.75 96 LEU A C 1
ATOM 762 O O . LEU A 1 96 ? 18.656 -2.336 -6.812 1 96.75 96 LEU A O 1
ATOM 766 N N . LEU A 1 97 ? 16.797 -3.072 -7.879 1 98.06 97 LEU A N 1
ATOM 767 C CA . LEU A 1 97 ? 16.047 -1.879 -7.508 1 98.06 97 LEU A CA 1
ATOM 768 C C . LEU A 1 97 ? 15.859 -1.805 -5.996 1 98.06 97 LEU A C 1
ATOM 770 O O . LEU A 1 97 ? 15.992 -0.732 -5.402 1 98.06 97 LEU A O 1
ATOM 774 N N . ALA A 1 98 ? 15.602 -2.979 -5.41 1 97.69 98 ALA A N 1
ATOM 775 C CA . ALA A 1 98 ? 15.438 -3.018 -3.959 1 97.69 98 ALA A CA 1
ATOM 776 C C . ALA A 1 98 ? 16.734 -2.635 -3.25 1 97.69 98 ALA A C 1
ATOM 778 O O . ALA A 1 98 ? 16.703 -1.896 -2.262 1 97.69 98 ALA A O 1
ATOM 779 N N . PHE A 1 99 ? 17.812 -3.084 -3.729 1 97 99 PHE A N 1
ATOM 780 C CA . PHE A 1 99 ? 19.109 -2.729 -3.172 1 97 99 PHE A CA 1
ATOM 781 C C . PHE A 1 99 ? 19.359 -1.233 -3.307 1 97 99 PHE A C 1
ATOM 783 O O . PHE A 1 99 ? 19.859 -0.597 -2.375 1 97 99 PHE A O 1
ATOM 790 N N . SER A 1 100 ? 19.016 -0.736 -4.445 1 97.81 100 SER A N 1
ATOM 791 C CA . 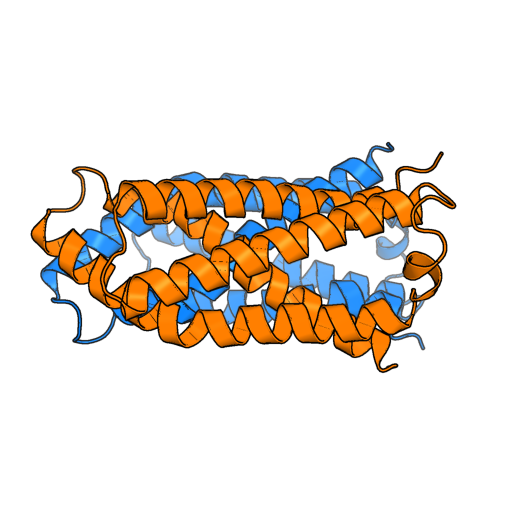SER A 1 100 ? 19.156 0.697 -4.676 1 97.81 100 SER A CA 1
ATOM 792 C C . SER A 1 100 ? 18.328 1.503 -3.682 1 97.81 100 SER A C 1
ATOM 794 O O . SER A 1 100 ? 18.812 2.496 -3.127 1 97.81 100 SER A O 1
ATOM 796 N N . ILE A 1 101 ? 17.109 1.127 -3.441 1 96.88 101 ILE A N 1
ATOM 797 C CA . ILE A 1 101 ? 16.234 1.806 -2.49 1 96.88 101 ILE A CA 1
ATOM 798 C C . ILE A 1 101 ? 16.859 1.752 -1.094 1 96.88 101 ILE A C 1
ATOM 800 O O . ILE A 1 101 ? 16.828 2.74 -0.357 1 96.88 101 ILE A O 1
ATOM 804 N N . LEU A 1 102 ? 17.453 0.603 -0.74 1 95.19 102 LEU A N 1
ATOM 805 C CA . LEU A 1 102 ? 18.109 0.479 0.558 1 95.19 102 LEU A CA 1
ATOM 806 C C . LEU A 1 102 ? 19.266 1.472 0.684 1 95.19 102 LEU A C 1
ATOM 808 O O . LEU A 1 102 ? 19.422 2.125 1.719 1 95.19 102 LEU A O 1
ATOM 812 N N . CYS A 1 103 ? 20.016 1.59 -0.344 1 95.5 103 CYS A N 1
ATOM 813 C CA . CYS A 1 103 ? 21.125 2.537 -0.345 1 95.5 103 CYS A CA 1
ATOM 814 C C . CYS A 1 103 ? 20.625 3.969 -0.206 1 95.5 103 CYS A C 1
ATOM 816 O O . CYS A 1 103 ? 21.203 4.77 0.523 1 95.5 103 CYS A O 1
ATOM 818 N N . HIS A 1 104 ? 19.562 4.281 -0.93 1 94.12 104 HIS A N 1
ATOM 819 C CA . HIS A 1 104 ? 18.969 5.602 -0.804 1 94.12 104 HIS A CA 1
ATOM 820 C C . HIS A 1 104 ? 18.5 5.863 0.627 1 94.12 104 HIS A C 1
ATOM 822 O O . HIS A 1 104 ? 18.703 6.957 1.16 1 94.12 104 HIS A O 1
ATOM 828 N N . PHE A 1 105 ? 17.922 4.852 1.25 1 90.94 105 PHE A N 1
ATOM 829 C CA . PHE A 1 105 ? 17.453 4.992 2.623 1 90.94 105 PHE A CA 1
ATOM 830 C C . PHE A 1 105 ? 18.625 5.199 3.576 1 90.94 105 PHE A C 1
ATOM 832 O O . PHE A 1 105 ? 18.562 6.055 4.465 1 90.94 105 PHE A O 1
ATOM 839 N N . LEU A 1 106 ? 19.672 4.453 3.439 1 91.06 106 LEU A N 1
ATOM 840 C CA . LEU A 1 106 ? 20.859 4.594 4.285 1 91.06 106 LEU A CA 1
ATOM 841 C C . LEU A 1 106 ? 21.5 5.965 4.102 1 91.06 106 LEU A C 1
ATOM 843 O O . LEU A 1 106 ? 21.938 6.586 5.074 1 91.06 106 LEU A O 1
ATOM 847 N N . ALA A 1 107 ? 21.547 6.418 2.904 1 91.12 107 ALA A N 1
ATOM 848 C CA . ALA A 1 107 ? 22.062 7.754 2.629 1 91.12 107 ALA A CA 1
ATOM 849 C C . ALA A 1 107 ? 21.219 8.828 3.311 1 91.12 107 ALA A C 1
ATOM 851 O O . ALA A 1 107 ? 21.766 9.766 3.904 1 91.12 107 ALA A O 1
ATOM 852 N N . ALA A 1 108 ? 19.906 8.664 3.234 1 86.88 108 ALA A N 1
ATOM 853 C CA . ALA A 1 108 ? 19 9.633 3.854 1 86.88 108 ALA A CA 1
ATOM 854 C C . ALA A 1 108 ? 19.156 9.641 5.371 1 86.88 108 ALA A C 1
ATOM 856 O O . ALA A 1 108 ? 19.266 10.703 5.984 1 86.88 108 ALA A O 1
ATOM 857 N N . VAL A 1 109 ? 19.234 8.531 5.961 1 84.5 109 VAL A N 1
ATOM 858 C CA . VAL A 1 109 ? 19.344 8.422 7.414 1 84.5 109 VAL A CA 1
ATOM 859 C C . VAL A 1 109 ? 20.688 8.984 7.871 1 84.5 109 VAL A C 1
ATOM 861 O O . VAL A 1 109 ? 20.766 9.688 8.883 1 84.5 109 VAL A O 1
ATOM 864 N N . THR A 1 110 ? 21.766 8.641 7.133 1 88.62 110 THR A N 1
ATOM 865 C CA . THR A 1 110 ? 23.094 9.148 7.473 1 88.62 110 THR A CA 1
ATOM 866 C C . THR A 1 110 ? 23.125 10.672 7.379 1 88.62 110 THR A C 1
ATOM 868 O O . THR A 1 110 ? 23.656 11.336 8.273 1 88.62 110 THR A O 1
ATOM 871 N N . ARG A 1 111 ? 22.5 11.195 6.379 1 89.06 111 ARG A N 1
ATOM 872 C CA . ARG A 1 111 ? 22.469 12.648 6.207 1 89.06 111 ARG A CA 1
ATOM 873 C C . ARG A 1 111 ? 21.594 13.305 7.27 1 89.06 111 ARG A C 1
ATOM 875 O O . ARG A 1 111 ? 21.891 14.422 7.707 1 89.06 111 ARG A O 1
ATOM 882 N N . MET A 1 112 ? 20.516 12.703 7.664 1 83.31 112 MET A N 1
ATOM 883 C CA . MET A 1 112 ? 19.656 13.227 8.727 1 83.31 112 MET A CA 1
ATOM 884 C C . MET A 1 112 ? 20.406 13.258 10.055 1 83.31 112 MET A C 1
ATOM 886 O O . MET A 1 112 ? 20.359 14.258 10.773 1 83.31 112 MET A O 1
ATOM 890 N N . ARG A 1 113 ? 21.125 12.211 10.359 1 85.56 113 ARG A N 1
ATOM 891 C CA . ARG A 1 113 ? 21.859 12.102 11.617 1 85.56 113 ARG A CA 1
ATOM 892 C C . ARG A 1 113 ? 23 13.117 11.664 1 85.56 113 ARG A C 1
ATOM 894 O O . ARG A 1 113 ? 23.328 13.641 12.727 1 85.56 113 ARG A O 1
ATOM 901 N N . ARG A 1 114 ? 23.547 13.367 10.562 1 90.06 114 ARG A N 1
ATOM 902 C CA . ARG A 1 114 ? 24.656 14.312 10.477 1 90.06 114 ARG A CA 1
ATOM 903 C C . ARG A 1 114 ? 24.156 15.742 10.312 1 90.06 114 ARG A C 1
ATOM 905 O O . ARG A 1 114 ? 24.953 16.672 10.227 1 90.06 114 ARG A O 1
ATOM 912 N N . HIS A 1 115 ? 22.812 15.844 10.172 1 84.56 115 HIS A N 1
ATOM 913 C CA . HIS A 1 115 ? 22.156 17.141 10 1 84.56 115 HIS A CA 1
ATOM 914 C C . HIS A 1 115 ? 22.641 17.844 8.742 1 84.56 115 HIS A C 1
ATOM 916 O O . HIS A 1 115 ? 22.875 19.062 8.75 1 84.56 115 HIS A O 1
ATOM 922 N N . THR A 1 116 ? 22.922 17.109 7.762 1 86.19 116 THR A N 1
ATOM 923 C CA . THR A 1 116 ? 23.406 17.656 6.5 1 86.19 116 THR A CA 1
ATOM 924 C C . THR A 1 116 ? 22.375 17.438 5.387 1 86.19 116 THR A C 1
ATOM 926 O O . THR A 1 116 ? 22.719 17.5 4.203 1 86.19 116 THR A O 1
ATOM 929 N N . MET A 1 117 ? 21.188 17.156 5.75 1 83.12 117 MET A N 1
ATOM 930 C CA . MET A 1 117 ? 20.125 16.922 4.766 1 83.12 117 MET A CA 1
ATOM 931 C C . MET A 1 117 ? 19.688 18.234 4.129 1 83.12 117 MET A C 1
ATOM 933 O O . MET A 1 117 ? 19.344 19.188 4.832 1 83.12 117 MET A O 1
ATOM 937 N N . THR A 1 118 ? 19.828 18.281 2.809 1 86.06 118 THR A N 1
ATOM 938 C CA . THR A 1 118 ? 19.359 19.453 2.088 1 86.06 118 THR A CA 1
ATOM 939 C C . THR A 1 118 ? 17.984 19.188 1.46 1 86.06 118 THR A C 1
ATOM 941 O O . THR A 1 118 ? 17.609 18.031 1.255 1 86.06 118 THR A O 1
ATOM 944 N N . VAL A 1 119 ? 17.281 20.188 1.138 1 83.88 119 VAL A N 1
ATOM 945 C CA . VAL A 1 119 ? 15.961 20.094 0.515 1 83.88 119 VAL A CA 1
ATOM 946 C C . VAL A 1 119 ? 16.094 19.438 -0.856 1 83.88 119 VAL A C 1
ATOM 948 O O . VAL A 1 119 ? 15.258 18.609 -1.225 1 83.88 119 VAL A O 1
ATOM 951 N N . ALA A 1 120 ? 17.125 19.844 -1.532 1 88.56 120 ALA A N 1
ATOM 952 C CA . ALA A 1 120 ? 17.344 19.297 -2.869 1 88.56 120 ALA A CA 1
ATOM 953 C C . ALA A 1 120 ? 17.594 17.781 -2.812 1 88.56 120 ALA A C 1
ATOM 955 O O . ALA A 1 120 ? 17.047 17.031 -3.629 1 88.56 120 ALA A O 1
ATOM 956 N N . PHE A 1 121 ? 18.375 17.344 -1.912 1 88.44 121 PHE A N 1
ATOM 957 C CA . PHE A 1 121 ? 18.672 15.922 -1.764 1 88.44 121 PHE A CA 1
ATOM 958 C C . PHE A 1 121 ? 17.422 15.156 -1.321 1 88.44 121 PHE A C 1
ATOM 960 O O . PHE A 1 121 ? 17.156 14.062 -1.814 1 88.44 121 PHE A O 1
ATOM 967 N N . SER A 1 122 ? 16.656 15.711 -0.436 1 85.88 122 SER A N 1
ATOM 968 C CA . SER A 1 122 ? 15.414 15.094 0.017 1 85.88 122 SER A CA 1
ATOM 969 C C . SER A 1 122 ? 14.438 14.914 -1.137 1 85.88 122 SER A C 1
ATOM 971 O O . SER A 1 122 ? 13.844 13.836 -1.293 1 85.88 122 SER A O 1
ATOM 973 N N . LYS A 1 123 ? 14.312 15.898 -1.97 1 87.69 123 LYS A N 1
ATOM 974 C CA . LYS A 1 123 ? 13.43 15.82 -3.133 1 87.69 123 LYS A CA 1
ATOM 975 C C . LYS A 1 123 ? 13.898 14.742 -4.109 1 87.69 123 LYS A C 1
ATOM 977 O O . LYS A 1 123 ? 13.086 14 -4.66 1 87.69 123 LYS A O 1
ATOM 982 N N . TYR A 1 124 ? 15.203 14.719 -4.293 1 92.06 124 TYR A N 1
ATOM 983 C CA . TYR A 1 124 ? 15.781 13.703 -5.168 1 92.06 124 TYR A CA 1
ATOM 984 C C . TYR A 1 124 ? 15.477 12.305 -4.652 1 92.06 124 TYR A C 1
ATOM 986 O O . TYR A 1 124 ? 14.992 11.453 -5.402 1 92.06 124 TYR A O 1
ATOM 994 N N . ILE A 1 125 ? 15.695 12.07 -3.381 1 90.31 125 ILE A N 1
ATOM 995 C CA . ILE A 1 125 ? 15.531 10.75 -2.799 1 90.31 125 ILE A CA 1
ATOM 996 C C . ILE A 1 125 ? 14.062 10.328 -2.877 1 90.31 125 ILE A C 1
ATOM 998 O O . ILE A 1 125 ? 13.75 9.195 -3.266 1 90.31 125 ILE A O 1
ATOM 1002 N N . HIS A 1 126 ? 13.141 11.219 -2.525 1 88.81 126 HIS A N 1
ATOM 1003 C CA . HIS A 1 126 ? 11.719 10.883 -2.557 1 88.81 126 HIS A CA 1
ATOM 1004 C C . HIS A 1 126 ? 11.266 10.531 -3.969 1 88.81 126 HIS A C 1
ATOM 1006 O O . HIS A 1 126 ? 10.539 9.555 -4.168 1 88.81 126 HIS A O 1
ATOM 1012 N N . ARG A 1 127 ? 11.82 11.258 -4.953 1 92.12 127 ARG A N 1
ATOM 1013 C CA . ARG A 1 127 ? 11.445 11 -6.34 1 92.12 127 ARG A CA 1
ATOM 1014 C C . ARG A 1 127 ? 12.062 9.688 -6.832 1 92.12 127 ARG A C 1
ATOM 1016 O O . ARG A 1 127 ? 11.391 8.891 -7.484 1 92.12 127 ARG A O 1
ATOM 1023 N N . ALA A 1 128 ? 13.273 9.547 -6.516 1 95.31 128 ALA A N 1
ATOM 1024 C CA . ALA A 1 128 ? 13.977 8.344 -6.953 1 95.31 128 ALA A CA 1
ATOM 1025 C C . ALA A 1 128 ? 13.359 7.09 -6.336 1 95.31 128 ALA A C 1
ATOM 1027 O O . ALA A 1 128 ? 13.078 6.117 -7.043 1 95.31 128 ALA A O 1
ATOM 1028 N N . VAL A 1 129 ? 13.094 7.148 -5.098 1 95.25 129 VAL A N 1
ATOM 1029 C CA . VAL A 1 129 ? 12.539 6.004 -4.375 1 95.25 129 VAL A CA 1
ATOM 1030 C C . VAL A 1 129 ? 11.125 5.715 -4.875 1 95.25 129 VAL A C 1
ATOM 1032 O O . VAL A 1 129 ? 10.766 4.555 -5.082 1 95.25 129 VAL A O 1
ATOM 1035 N N . LEU A 1 130 ? 10.383 6.742 -5.148 1 95.5 130 LEU A N 1
ATOM 1036 C CA . LEU A 1 130 ? 9.023 6.559 -5.648 1 95.5 130 LEU A CA 1
ATOM 1037 C C . LEU A 1 130 ? 9.031 5.836 -6.992 1 95.5 130 LEU A C 1
ATOM 1039 O O . LEU A 1 130 ? 8.305 4.859 -7.184 1 95.5 130 LEU A O 1
ATOM 1043 N N . VAL A 1 131 ? 9.867 6.273 -7.859 1 97.06 131 VAL A N 1
ATOM 1044 C CA . VAL A 1 131 ? 9.938 5.688 -9.195 1 97.06 131 VAL A CA 1
ATOM 1045 C C . VAL A 1 131 ? 10.391 4.234 -9.102 1 97.06 131 VAL A C 1
ATOM 1047 O O . VAL A 1 131 ? 9.812 3.354 -9.742 1 97.06 131 VAL A O 1
ATOM 1050 N N . GLN A 1 132 ? 11.375 3.996 -8.32 1 98.12 132 GLN A N 1
ATOM 1051 C CA . GLN A 1 132 ? 11.906 2.646 -8.156 1 98.12 132 GLN A CA 1
ATOM 1052 C C . GLN A 1 132 ? 10.867 1.719 -7.527 1 98.12 132 GLN A C 1
ATOM 1054 O O . GLN A 1 132 ? 10.734 0.562 -7.93 1 98.12 132 GLN A O 1
ATOM 1059 N N . MET A 1 133 ? 10.086 2.215 -6.57 1 97.69 133 MET A N 1
ATOM 1060 C CA . MET A 1 133 ? 9.078 1.397 -5.91 1 97.69 133 MET A CA 1
ATOM 1061 C C . MET A 1 133 ? 7.945 1.043 -6.875 1 97.69 133 MET A C 1
ATOM 1063 O O . MET A 1 133 ? 7.426 -0.073 -6.844 1 97.69 133 MET A O 1
ATOM 1067 N N . LEU A 1 134 ? 7.578 2.006 -7.734 1 97.62 134 LEU A N 1
ATOM 1068 C CA . LEU A 1 134 ? 6.539 1.741 -8.727 1 97.62 134 LEU A CA 1
ATOM 1069 C C . LEU A 1 134 ? 6.988 0.665 -9.703 1 97.62 134 LEU A C 1
ATOM 1071 O O . LEU A 1 134 ? 6.195 -0.203 -10.086 1 97.62 134 LEU A O 1
ATOM 1075 N N . LEU A 1 135 ? 8.227 0.731 -10.047 1 98.06 135 LEU A N 1
ATOM 1076 C CA . 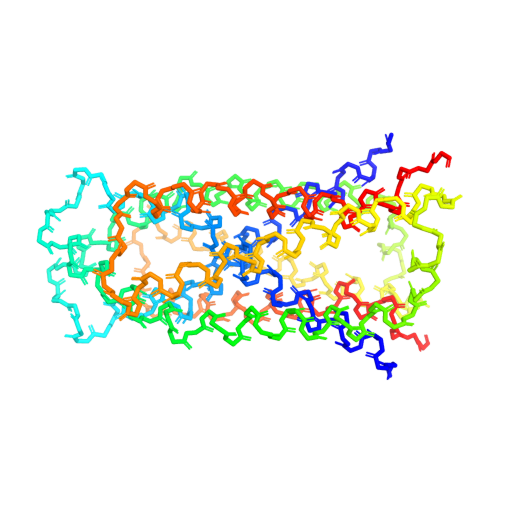LEU A 1 135 ? 8.781 -0.277 -10.945 1 98.06 135 LEU A CA 1
ATOM 1077 C C . LEU A 1 135 ? 8.82 -1.644 -10.273 1 98.06 135 LEU A C 1
ATOM 1079 O O . LEU A 1 135 ? 8.508 -2.66 -10.898 1 98.06 135 LEU A O 1
ATOM 1083 N N . ILE A 1 136 ? 9.141 -1.685 -9 1 98.31 136 ILE A N 1
ATOM 1084 C CA . ILE A 1 136 ? 9.211 -2.936 -8.25 1 98.31 136 ILE A CA 1
ATOM 1085 C C . ILE A 1 136 ? 7.824 -3.562 -8.164 1 98.31 136 ILE A C 1
ATOM 1087 O O . ILE A 1 136 ? 7.664 -4.766 -8.383 1 98.31 136 ILE A O 1
ATOM 1091 N N . VAL A 1 137 ? 6.828 -2.746 -7.848 1 97.69 137 VAL A N 1
ATOM 1092 C CA . VAL A 1 137 ? 5.461 -3.248 -7.73 1 97.69 137 VAL A CA 1
ATOM 1093 C C . VAL A 1 137 ? 4.996 -3.791 -9.078 1 97.69 137 VAL A C 1
ATOM 1095 O O . VAL A 1 137 ? 4.383 -4.859 -9.148 1 97.69 137 VAL A O 1
ATOM 1098 N N . PHE A 1 138 ? 5.34 -3.092 -10.117 1 97.94 138 PHE A N 1
ATOM 1099 C CA . PHE A 1 138 ? 5 -3.553 -11.461 1 97.94 138 PHE A CA 1
ATOM 1100 C C . PHE A 1 138 ? 5.66 -4.895 -11.75 1 97.94 138 PHE A C 1
ATOM 1102 O O . PHE A 1 138 ? 4.996 -5.836 -12.195 1 97.94 138 PHE A O 1
ATOM 1109 N N . LEU A 1 139 ? 6.91 -5.051 -11.453 1 97.19 139 LEU A N 1
ATOM 1110 C CA . LEU A 1 139 ? 7.672 -6.266 -11.734 1 97.19 139 LEU A CA 1
ATOM 1111 C C . LEU A 1 139 ? 7.168 -7.43 -10.891 1 97.19 139 LEU A C 1
ATOM 1113 O O . LEU A 1 139 ? 7.234 -8.586 -11.32 1 97.19 139 LEU A O 1
ATOM 1117 N N . ALA A 1 140 ? 6.68 -7.121 -9.711 1 94.94 140 ALA A N 1
ATOM 1118 C CA . ALA A 1 140 ? 6.242 -8.164 -8.789 1 94.94 140 ALA A CA 1
ATOM 1119 C C . ALA A 1 140 ? 5.145 -9.023 -9.414 1 94.94 140 ALA A C 1
ATOM 1121 O O . ALA A 1 140 ? 5.074 -10.227 -9.164 1 94.94 140 ALA A O 1
ATOM 1122 N N . LYS A 1 141 ? 4.332 -8.406 -10.305 1 94 141 LYS A N 1
ATOM 1123 C CA . LYS A 1 141 ? 3.287 -9.195 -10.961 1 94 141 LYS A CA 1
ATOM 1124 C C . LYS A 1 141 ? 3.674 -9.523 -12.398 1 94 141 LYS A C 1
ATOM 1126 O O . LYS A 1 141 ? 3.377 -10.617 -12.891 1 94 141 LYS A O 1
ATOM 1131 N N . ALA A 1 142 ? 4.379 -8.602 -12.992 1 94.38 142 ALA A N 1
ATOM 1132 C CA . ALA A 1 142 ? 4.742 -8.781 -14.398 1 94.38 142 ALA A CA 1
ATOM 1133 C C . ALA A 1 142 ? 5.605 -10.023 -14.594 1 94.38 142 ALA A C 1
ATOM 1135 O O . ALA A 1 142 ? 5.527 -10.688 -15.625 1 94.38 142 ALA A O 1
ATOM 1136 N N . MET A 1 143 ? 6.371 -10.414 -13.609 1 93.94 143 MET A N 1
ATOM 1137 C CA . MET A 1 143 ? 7.312 -11.516 -13.766 1 93.94 143 MET A CA 1
ATOM 1138 C C . MET A 1 143 ? 6.574 -12.844 -13.906 1 93.94 143 MET A C 1
ATOM 1140 O O . MET A 1 143 ? 7.137 -13.82 -14.406 1 93.94 143 MET A O 1
ATOM 1144 N N . PHE A 1 144 ? 5.301 -12.805 -13.484 1 93.25 144 PHE A N 1
ATOM 1145 C CA . PHE A 1 144 ? 4.527 -14.039 -13.594 1 93.25 144 PHE A CA 1
ATOM 1146 C C . PHE A 1 144 ? 3.67 -14.031 -14.859 1 93.25 144 PHE A C 1
ATOM 1148 O O . PHE A 1 144 ? 3.061 -15.039 -15.203 1 93.25 144 PHE A O 1
ATOM 1155 N N . TYR A 1 145 ? 3.674 -12.898 -15.586 1 93.44 145 TYR A N 1
ATOM 1156 C CA . TYR A 1 145 ? 2.785 -12.797 -16.734 1 93.44 145 TYR A CA 1
ATOM 1157 C C . TYR A 1 145 ? 3.58 -12.602 -18.016 1 93.44 145 TYR A C 1
ATOM 1159 O O . TYR A 1 145 ? 3.135 -13.008 -19.094 1 93.44 145 TYR A O 1
ATOM 1167 N N . ILE A 1 146 ? 4.727 -11.961 -17.922 1 91.12 146 ILE A N 1
ATOM 1168 C CA . ILE A 1 146 ? 5.566 -11.688 -19.078 1 91.12 146 ILE A CA 1
ATOM 1169 C C . ILE A 1 146 ? 6.695 -12.711 -19.156 1 91.12 146 ILE A C 1
ATOM 1171 O O . ILE A 1 146 ? 7.602 -12.711 -18.312 1 91.12 146 ILE A O 1
ATOM 1175 N N . ALA A 1 147 ? 6.586 -13.562 -20.109 1 91.25 147 ALA A N 1
ATOM 1176 C CA . ALA A 1 147 ? 7.578 -14.633 -20.266 1 91.25 147 ALA A CA 1
ATOM 1177 C C . ALA A 1 147 ? 8.148 -14.648 -21.688 1 91.25 147 ALA A C 1
ATOM 1179 O O . ALA A 1 147 ? 7.418 -14.422 -22.656 1 91.25 147 ALA A O 1
ATOM 1180 N N . TRP A 1 148 ? 9.461 -14.773 -21.781 1 90.44 148 TRP A N 1
ATOM 1181 C CA . TRP A 1 148 ? 10.172 -14.977 -23.047 1 90.44 148 TRP A CA 1
ATOM 1182 C C . TRP A 1 148 ? 11.305 -15.977 -22.875 1 90.44 148 TRP A C 1
ATOM 1184 O O . TRP A 1 148 ? 11.781 -16.203 -21.75 1 90.44 148 TRP A O 1
ATOM 1194 N N . MET B 1 1 ? 0.184 -9.047 -22.828 1 82.75 1 MET B N 1
ATOM 1195 C CA . MET B 1 1 ? -0.477 -9.281 -21.547 1 82.75 1 MET B CA 1
ATOM 1196 C C . MET B 1 1 ? -1.989 -9.367 -21.719 1 82.75 1 MET B C 1
ATOM 1198 O O . MET B 1 1 ? -2.559 -8.688 -22.578 1 82.75 1 MET B O 1
ATOM 1202 N N . SER B 1 2 ? -2.607 -10.188 -21 1 91.81 2 SER B N 1
ATOM 1203 C CA . SER B 1 2 ? -4.055 -10.367 -21.047 1 91.81 2 SER B CA 1
ATOM 1204 C C . SER B 1 2 ? -4.777 -9.258 -20.297 1 91.81 2 SER B C 1
ATOM 1206 O O . SER B 1 2 ? -4.148 -8.492 -19.562 1 91.81 2 SER B O 1
ATOM 1208 N N . VAL B 1 3 ? -5.992 -9.172 -20.547 1 94.38 3 VAL B N 1
ATOM 1209 C CA . VAL B 1 3 ? -6.832 -8.219 -19.828 1 94.38 3 VAL B CA 1
ATOM 1210 C C . VAL B 1 3 ? -6.77 -8.5 -18.344 1 94.38 3 VAL B C 1
ATOM 1212 O O . VAL B 1 3 ? -6.707 -7.578 -17.531 1 94.38 3 VAL B O 1
ATOM 1215 N N . TYR B 1 4 ? -6.715 -9.68 -17.984 1 95.12 4 TYR B N 1
ATOM 1216 C CA . TYR B 1 4 ? -6.641 -10.094 -16.578 1 95.12 4 TYR B CA 1
ATOM 1217 C C . TYR B 1 4 ? -5.348 -9.602 -15.938 1 95.12 4 TYR B C 1
ATOM 1219 O O . TYR B 1 4 ? -5.363 -9.055 -14.836 1 95.12 4 TYR B O 1
ATOM 1227 N N . SER B 1 5 ? -4.289 -9.789 -16.625 1 95.38 5 SER B N 1
ATOM 1228 C CA . SER B 1 5 ? -2.992 -9.414 -16.078 1 95.38 5 SER B CA 1
ATOM 1229 C C . SER B 1 5 ? -2.883 -7.906 -15.883 1 95.38 5 SER B C 1
ATOM 1231 O O . SER B 1 5 ? -2.352 -7.434 -14.875 1 95.38 5 SER B O 1
ATOM 1233 N N . VAL B 1 6 ? -3.416 -7.18 -16.828 1 96.19 6 VAL B N 1
ATOM 1234 C CA . VAL B 1 6 ? -3.398 -5.723 -16.734 1 96.19 6 VAL B CA 1
ATOM 1235 C C . VAL B 1 6 ? -4.293 -5.266 -15.586 1 96.19 6 VAL B C 1
ATOM 1237 O O . VAL B 1 6 ? -3.904 -4.41 -14.797 1 96.19 6 VAL B O 1
ATOM 1240 N N . ALA B 1 7 ? -5.43 -5.871 -15.469 1 97 7 ALA B N 1
ATOM 1241 C CA . ALA B 1 7 ? -6.34 -5.551 -14.375 1 97 7 ALA B CA 1
ATOM 1242 C C . ALA B 1 7 ? -5.707 -5.867 -13.023 1 97 7 ALA B C 1
ATOM 1244 O O . ALA B 1 7 ? -5.875 -5.113 -12.055 1 97 7 ALA B O 1
ATOM 1245 N N . HIS B 1 8 ? -4.984 -6.93 -12.977 1 96.94 8 HIS B N 1
ATOM 1246 C CA . HIS B 1 8 ? -4.32 -7.352 -11.742 1 96.94 8 HIS B CA 1
ATOM 1247 C C . HIS B 1 8 ? -3.268 -6.336 -11.312 1 96.94 8 HIS B C 1
ATOM 1249 O O . HIS B 1 8 ? -3.182 -5.992 -10.133 1 96.94 8 HIS B O 1
ATOM 1255 N N . ILE B 1 9 ? -2.564 -5.809 -12.211 1 97.44 9 ILE B N 1
ATOM 1256 C CA . ILE B 1 9 ? -1.518 -4.832 -11.922 1 97.44 9 ILE B CA 1
ATOM 1257 C C . ILE B 1 9 ? -2.148 -3.516 -11.477 1 97.44 9 ILE B C 1
ATOM 1259 O O . ILE B 1 9 ? -1.723 -2.922 -10.484 1 97.44 9 ILE B O 1
ATOM 1263 N N . ILE B 1 10 ? -3.156 -3.125 -12.203 1 97.44 10 ILE B N 1
ATOM 1264 C CA . ILE B 1 10 ? -3.854 -1.898 -11.836 1 97.44 10 ILE B CA 1
ATOM 1265 C C . ILE B 1 10 ? -4.449 -2.049 -10.438 1 97.44 10 ILE B C 1
ATOM 1267 O O . ILE B 1 10 ? -4.32 -1.154 -9.594 1 97.44 10 ILE B O 1
ATOM 1271 N N . HIS B 1 11 ? -5.098 -3.189 -10.234 1 98.12 11 HIS B N 1
ATOM 1272 C CA . HIS B 1 11 ? -5.695 -3.477 -8.93 1 98.12 11 HIS B CA 1
ATOM 1273 C C . HIS B 1 11 ? -4.656 -3.4 -7.816 1 98.12 11 HIS B C 1
ATOM 1275 O O . HIS B 1 11 ? -4.906 -2.795 -6.773 1 98.12 11 HIS B O 1
ATOM 1281 N N . LEU B 1 12 ? -3.535 -3.918 -8.094 1 97.5 12 LEU B N 1
ATOM 1282 C CA . LEU B 1 12 ? -2.463 -3.934 -7.109 1 97.5 12 LEU B CA 1
ATOM 1283 C C . LEU B 1 12 ? -2.01 -2.518 -6.773 1 97.5 12 LEU B C 1
ATOM 1285 O O . LEU B 1 12 ? -1.884 -2.162 -5.602 1 97.5 12 LEU B O 1
ATOM 1289 N N . PHE B 1 13 ? -1.812 -1.741 -7.734 1 97.75 13 PHE B N 1
ATOM 1290 C CA . PHE B 1 13 ? -1.384 -0.365 -7.516 1 97.75 13 PHE B CA 1
ATOM 1291 C C . PHE B 1 13 ? -2.428 0.407 -6.719 1 97.75 13 PHE B C 1
ATOM 1293 O O . PHE B 1 13 ? -2.09 1.138 -5.785 1 97.75 13 PHE B O 1
ATOM 1300 N N . CYS B 1 14 ? -3.635 0.213 -7.07 1 97.5 14 CYS B N 1
ATOM 1301 C CA . CYS B 1 14 ? -4.715 0.913 -6.387 1 97.5 14 CYS B CA 1
ATOM 1302 C C . CYS B 1 14 ? -4.859 0.42 -4.949 1 97.5 14 CYS B C 1
ATOM 1304 O O . CYS B 1 14 ? -5.074 1.216 -4.035 1 97.5 14 CYS B O 1
ATOM 1306 N N . ALA B 1 15 ? -4.711 -0.87 -4.785 1 97.94 15 ALA B N 1
ATOM 1307 C CA . ALA B 1 15 ? -4.797 -1.438 -3.441 1 97.94 15 ALA B CA 1
ATOM 1308 C C . ALA B 1 15 ? -3.668 -0.92 -2.553 1 97.94 15 ALA B C 1
ATOM 1310 O O . ALA B 1 15 ? -3.893 -0.572 -1.392 1 97.94 15 ALA B O 1
ATOM 1311 N N . ILE B 1 16 ? -2.541 -0.811 -3.074 1 97.88 16 ILE B N 1
ATOM 1312 C CA . ILE B 1 16 ? -1.391 -0.319 -2.322 1 97.88 16 ILE B CA 1
ATOM 1313 C C . ILE B 1 16 ? -1.615 1.14 -1.93 1 97.88 16 ILE B C 1
ATOM 1315 O O . ILE B 1 16 ? -1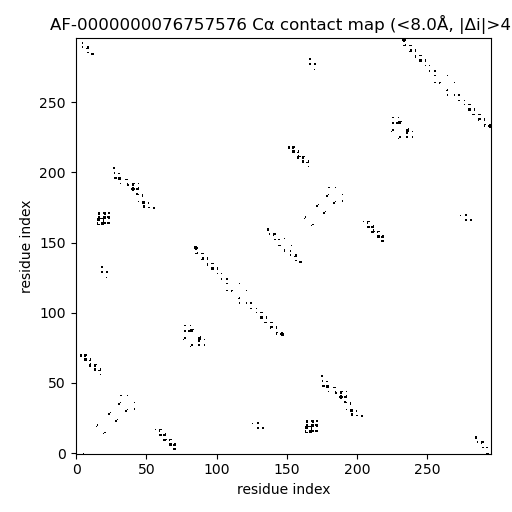.36 1.527 -0.787 1 97.88 16 ILE B O 1
ATOM 1319 N N . THR B 1 17 ? -2.115 1.855 -2.881 1 96.5 17 THR B N 1
ATOM 1320 C CA . THR B 1 17 ? -2.357 3.27 -2.619 1 96.5 17 THR B CA 1
ATOM 1321 C C . THR B 1 17 ? -3.434 3.449 -1.553 1 96.5 17 THR B C 1
ATOM 1323 O O . THR B 1 17 ? -3.266 4.234 -0.619 1 96.5 17 THR B O 1
ATOM 1326 N N . PHE B 1 18 ? -4.488 2.713 -1.685 1 96.56 18 PHE B N 1
ATOM 1327 C CA . PHE B 1 18 ? -5.621 2.859 -0.783 1 96.56 18 PHE B CA 1
ATOM 1328 C C . PHE B 1 18 ? -5.285 2.324 0.604 1 96.56 18 PHE B C 1
ATOM 1330 O O . PHE B 1 18 ? -5.355 3.059 1.592 1 96.56 18 PHE B O 1
ATOM 1337 N N . VAL B 1 19 ? -4.84 1.074 0.703 1 96.75 19 VAL B N 1
ATOM 1338 C CA . VAL B 1 19 ? -4.562 0.437 1.985 1 96.75 19 VAL B CA 1
ATOM 1339 C C . VAL B 1 19 ? -3.334 1.08 2.625 1 96.75 19 VAL B C 1
ATOM 1341 O O . VAL B 1 19 ? -3.32 1.344 3.83 1 96.75 19 VAL B O 1
ATOM 1344 N N . GLY B 1 20 ? -2.383 1.306 1.858 1 95.12 20 GLY B N 1
ATOM 1345 C CA . GLY B 1 20 ? -1.182 1.948 2.369 1 95.12 20 GLY B CA 1
ATOM 1346 C C . GLY B 1 20 ? -1.431 3.352 2.889 1 95.12 20 GLY B C 1
ATOM 1347 O O . GLY B 1 20 ? -0.836 3.764 3.887 1 95.12 20 GLY B O 1
ATOM 1348 N N . GLY B 1 21 ? -2.234 4.051 2.188 1 92.69 21 GLY B N 1
ATOM 1349 C CA . GLY B 1 21 ? -2.6 5.375 2.662 1 92.69 21 GLY B CA 1
ATOM 1350 C C . GLY B 1 21 ? -3.279 5.355 4.02 1 92.69 21 GLY B C 1
ATOM 1351 O O . GLY B 1 21 ? -2.938 6.148 4.902 1 92.69 21 GLY B O 1
ATOM 1352 N N . VAL B 1 22 ? -4.152 4.457 4.164 1 93.19 22 VAL B N 1
ATOM 1353 C CA . VAL B 1 22 ? -4.883 4.367 5.426 1 93.19 22 VAL B CA 1
ATOM 1354 C C . VAL B 1 22 ? -3.941 3.908 6.535 1 93.19 22 VAL B C 1
ATOM 1356 O O . VAL B 1 22 ? -4.035 4.379 7.672 1 93.19 22 VAL B O 1
ATOM 1359 N N . LEU B 1 23 ? -3.051 3.066 6.211 1 94 23 LEU B N 1
ATOM 1360 C CA . LEU B 1 23 ? -2.055 2.635 7.188 1 94 23 LEU B CA 1
ATOM 1361 C C . LEU B 1 23 ? -1.131 3.785 7.566 1 94 23 LEU B C 1
ATOM 1363 O O . LEU B 1 23 ? -0.822 3.975 8.742 1 94 23 LEU B O 1
ATOM 1367 N N . PHE B 1 24 ? -0.822 4.508 6.602 1 90.19 24 PHE B N 1
ATOM 1368 C CA . PHE B 1 24 ? 0.029 5.664 6.859 1 90.19 24 PHE B CA 1
ATOM 1369 C C . PHE B 1 24 ? -0.688 6.676 7.742 1 90.19 24 PHE B C 1
ATOM 1371 O O . PHE B 1 24 ? -0.089 7.242 8.656 1 90.19 24 PHE B O 1
ATOM 1378 N N . GLU B 1 25 ? -1.895 6.906 7.398 1 88.25 25 GLU B N 1
ATOM 1379 C CA . GLU B 1 25 ? -2.703 7.789 8.234 1 88.25 25 GLU B CA 1
ATOM 1380 C C . GLU B 1 25 ? -2.736 7.301 9.68 1 88.25 25 GLU B C 1
ATOM 1382 O O . GLU B 1 25 ? -2.539 8.086 10.609 1 88.25 25 GLU B O 1
ATOM 1387 N N . SER B 1 26 ? -2.891 6.027 9.883 1 90.38 26 SER B N 1
ATOM 1388 C CA . SER B 1 26 ? -3.029 5.449 11.211 1 90.38 26 SER B CA 1
ATOM 1389 C C . SER B 1 26 ? -1.691 5.418 11.945 1 90.38 26 SER B C 1
ATOM 1391 O O . SER B 1 26 ? -1.638 5.609 13.164 1 90.38 26 SER B O 1
ATOM 1393 N N . LEU B 1 27 ? -0.611 5.289 11.234 1 90.38 27 LEU B N 1
ATOM 1394 C CA . LEU B 1 27 ? 0.681 5.082 11.875 1 90.38 27 LEU B CA 1
ATOM 1395 C C . LEU B 1 27 ? 1.451 6.391 11.992 1 90.38 27 LEU B C 1
ATOM 1397 O O . LEU B 1 27 ? 2.213 6.59 12.938 1 90.38 27 LEU B O 1
ATOM 1401 N N . VAL B 1 28 ? 1.221 7.285 11.039 1 89.38 28 VAL B N 1
ATOM 1402 C CA . VAL B 1 28 ? 2.102 8.445 10.969 1 89.38 28 VAL B CA 1
ATOM 1403 C C . VAL B 1 28 ? 1.285 9.727 11.141 1 89.38 28 VAL B C 1
ATOM 1405 O O . VAL B 1 28 ? 1.55 10.523 12.047 1 89.38 28 VAL B O 1
ATOM 1408 N N . LEU B 1 29 ? 0.216 9.867 10.391 1 87.56 29 LEU B N 1
ATOM 1409 C CA . LEU B 1 29 ? -0.559 11.102 10.398 1 87.56 29 LEU B CA 1
ATOM 1410 C C . LEU B 1 29 ? -1.334 11.242 11.703 1 87.56 29 LEU B C 1
ATOM 1412 O O . LEU B 1 29 ? -1.797 12.336 12.047 1 87.56 29 LEU B O 1
ATOM 1416 N N . SER B 1 30 ? -1.459 10.18 12.422 1 86.75 30 SER B N 1
ATOM 1417 C CA . SER B 1 30 ? -2.174 10.211 13.695 1 86.75 30 SER B CA 1
ATOM 1418 C C . SER B 1 30 ? -1.485 11.141 14.695 1 86.75 30 SER B C 1
ATOM 1420 O O . SER B 1 30 ? -2.105 11.586 15.656 1 86.75 30 SER B O 1
ATOM 1422 N N . VAL B 1 31 ? -0.262 11.422 14.43 1 86.81 31 VAL B N 1
ATOM 1423 C CA . VAL B 1 31 ? 0.514 12.273 15.32 1 86.81 31 VAL B CA 1
ATOM 1424 C C . VAL B 1 31 ? -0.054 13.695 15.297 1 86.81 31 VAL B C 1
ATOM 1426 O O . VAL B 1 31 ? 0.102 14.445 16.266 1 86.81 31 VAL B O 1
ATOM 1429 N N . LEU B 1 32 ? -0.732 14.109 14.258 1 86.31 32 LEU B N 1
ATOM 1430 C CA . LEU B 1 32 ? -1.313 15.438 14.156 1 86.31 32 LEU B CA 1
ATOM 1431 C C . LEU B 1 32 ? -2.398 15.641 15.203 1 86.31 32 LEU B C 1
ATOM 1433 O O . LEU B 1 32 ? -2.73 16.781 15.547 1 86.31 32 LEU B O 1
ATOM 1437 N N . HIS B 1 33 ? -2.902 14.562 15.695 1 83.06 33 HIS B N 1
ATOM 1438 C CA . HIS B 1 33 ? -3.975 14.648 16.688 1 83.06 33 HIS B CA 1
ATOM 1439 C C . HIS B 1 33 ? -3.418 14.672 18.094 1 83.06 33 HIS B C 1
ATOM 1441 O O . HIS B 1 33 ? -4.176 14.664 19.078 1 83.06 33 HIS B O 1
ATOM 1447 N N . THR B 1 34 ? -2.137 14.719 18.141 1 81.69 34 THR B N 1
ATOM 1448 C CA . THR B 1 34 ? -1.497 14.781 19.453 1 81.69 34 THR B CA 1
ATOM 1449 C C . THR B 1 34 ? -1.152 16.219 19.812 1 81.69 34 THR B C 1
ATOM 1451 O O . THR B 1 34 ? -1.348 17.141 19.016 1 81.69 34 THR B O 1
ATOM 1454 N N . LYS B 1 35 ? -0.675 16.562 21.016 1 83 35 LYS B N 1
ATOM 1455 C CA . LYS B 1 35 ? -0.376 17.891 21.562 1 83 35 LYS B CA 1
ATOM 1456 C C . LYS B 1 35 ? 0.907 18.453 20.953 1 83 35 LYS B C 1
ATOM 1458 O O . LYS B 1 35 ? 1.305 19.578 21.266 1 83 35 LYS B O 1
ATOM 1463 N N . LYS B 1 36 ? 1.455 17.719 20.094 1 84.88 36 LYS B N 1
ATOM 1464 C CA . LYS B 1 36 ? 2.697 18.172 19.484 1 84.88 36 LYS B CA 1
ATOM 1465 C C . LYS B 1 36 ? 2.426 19.25 18.438 1 84.88 36 LYS B C 1
ATOM 1467 O O . LYS B 1 36 ? 3.334 19.984 18.047 1 84.88 36 LYS B O 1
ATOM 1472 N N . VAL B 1 37 ? 1.207 19.219 18.016 1 85.56 37 VAL B N 1
ATOM 1473 C CA . VAL B 1 37 ? 0.781 20.203 17.031 1 85.56 37 VAL B CA 1
ATOM 1474 C C . VAL B 1 37 ? -0.333 21.062 17.609 1 85.56 37 VAL B C 1
ATOM 1476 O O . VAL B 1 37 ? -1.261 20.562 18.25 1 85.56 37 VAL B O 1
ATOM 1479 N N . SER B 1 38 ? -0.124 22.328 17.438 1 88.75 38 SER B N 1
ATOM 1480 C CA . SER B 1 38 ? -1.133 23.234 17.953 1 88.75 38 SER B CA 1
ATOM 1481 C C . SER B 1 38 ? -2.498 22.969 17.328 1 88.75 38 SER B C 1
ATOM 1483 O O . SER B 1 38 ? -2.586 22.484 16.203 1 88.75 38 SER B O 1
ATOM 1485 N N . ARG B 1 39 ? -3.545 23.422 18.016 1 90.06 39 ARG B N 1
ATOM 1486 C CA . ARG B 1 39 ? -4.91 23.188 17.562 1 90.06 39 ARG B CA 1
ATOM 1487 C C . ARG B 1 39 ? -5.172 23.906 16.234 1 90.06 39 ARG B C 1
ATOM 1489 O O . ARG B 1 39 ? -5.84 23.359 15.352 1 90.06 39 ARG B O 1
ATOM 1496 N N . GLU B 1 40 ? -4.645 25.062 16.156 1 88.56 40 GLU B N 1
ATOM 1497 C CA . GLU B 1 40 ? -4.852 25.844 14.93 1 88.56 40 GLU B CA 1
ATOM 1498 C C . GLU B 1 40 ? -4.117 25.219 13.75 1 88.56 40 GLU B C 1
ATOM 1500 O O . GLU B 1 40 ? -4.688 25.078 12.664 1 88.56 40 GLU B O 1
ATOM 1505 N N . ALA B 1 41 ? -2.963 24.797 13.945 1 87.94 41 ALA B N 1
ATOM 1506 C CA . ALA B 1 41 ? -2.168 24.156 12.898 1 87.94 41 ALA B CA 1
ATOM 1507 C C . ALA B 1 41 ? -2.789 22.828 12.477 1 87.94 41 ALA B C 1
ATOM 1509 O O . ALA B 1 41 ? -2.824 22.5 11.289 1 87.94 41 ALA B O 1
ATOM 1510 N N . ARG B 1 42 ? -3.291 22.125 13.422 1 89.38 42 ARG B N 1
ATOM 1511 C CA . ARG B 1 42 ? -3.949 20.844 13.164 1 89.38 42 ARG B CA 1
ATOM 1512 C C . ARG B 1 42 ? -5.191 21.047 12.297 1 89.38 42 ARG B C 1
ATOM 1514 O O . ARG B 1 42 ? -5.406 20.297 11.336 1 89.38 42 ARG B O 1
ATOM 1521 N N . ARG B 1 43 ? -5.926 22.031 12.617 1 89.56 43 ARG B N 1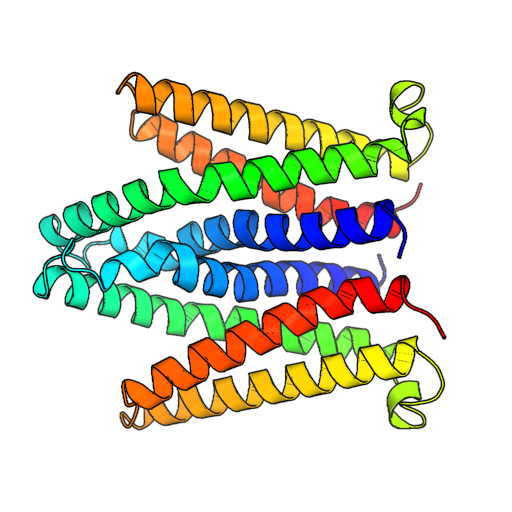
ATOM 1522 C CA . ARG B 1 43 ? -7.16 22.281 11.883 1 89.56 43 ARG B CA 1
ATOM 1523 C C . ARG B 1 43 ? -6.867 22.672 10.445 1 89.56 43 ARG B C 1
ATOM 1525 O O . ARG B 1 43 ? -7.516 22.188 9.516 1 89.56 43 ARG B O 1
ATOM 1532 N N . GLU B 1 44 ? -5.898 23.453 10.312 1 89.62 44 GLU B N 1
ATOM 1533 C CA . GLU B 1 44 ? -5.523 23.891 8.969 1 89.62 44 GLU B CA 1
ATOM 1534 C C . GLU B 1 44 ? -5.004 22.734 8.133 1 89.62 44 GLU B C 1
ATOM 1536 O O . GLU B 1 44 ? -5.395 22.562 6.977 1 89.62 44 GLU B O 1
ATOM 1541 N N . ALA B 1 45 ? -4.148 22 8.758 1 87.38 45 ALA B N 1
ATOM 1542 C CA . ALA B 1 45 ? -3.564 20.844 8.078 1 87.38 45 ALA B CA 1
ATOM 1543 C C . ALA B 1 45 ? -4.633 19.812 7.73 1 87.38 45 ALA B C 1
ATOM 1545 O O . ALA B 1 45 ? -4.668 19.297 6.609 1 87.38 45 ALA B O 1
ATOM 1546 N N . GLU B 1 46 ? -5.516 19.547 8.656 1 86.75 46 GLU B N 1
ATOM 1547 C CA . GLU B 1 46 ? -6.566 18.562 8.453 1 86.75 46 GLU B CA 1
ATOM 1548 C C . GLU B 1 46 ? -7.523 18.984 7.344 1 86.75 46 GLU B C 1
ATOM 1550 O O . GLU B 1 46 ? -7.984 18.156 6.555 1 86.75 46 GLU B O 1
ATOM 1555 N N . ARG B 1 47 ? -7.816 20.188 7.312 1 87.88 47 ARG B N 1
ATOM 1556 C CA . ARG B 1 47 ? -8.711 20.703 6.277 1 87.88 47 ARG B CA 1
ATOM 1557 C C . ARG B 1 47 ? -8.102 20.531 4.891 1 87.88 47 ARG B C 1
ATOM 1559 O O . ARG B 1 47 ? -8.773 20.094 3.961 1 87.88 47 ARG B O 1
ATOM 1566 N N . ALA B 1 48 ? -6.871 20.891 4.805 1 89.38 48 ALA B N 1
ATOM 1567 C CA . ALA B 1 48 ? -6.176 20.781 3.525 1 89.38 48 ALA B CA 1
ATOM 1568 C C . ALA B 1 48 ? -6.047 19.328 3.102 1 89.38 48 ALA B C 1
ATOM 1570 O O . ALA B 1 48 ? -6.305 18.984 1.945 1 89.38 48 ALA B O 1
ATOM 1571 N N . LEU B 1 49 ? -5.695 18.469 4.031 1 89.38 49 LEU B N 1
ATOM 1572 C CA . LEU B 1 49 ? -5.508 17.047 3.768 1 89.38 49 LEU B CA 1
ATOM 1573 C C . LEU B 1 49 ? -6.828 16.391 3.367 1 89.38 49 LEU B C 1
ATOM 1575 O O . LEU B 1 49 ? -6.875 15.625 2.406 1 89.38 49 LEU B O 1
ATOM 1579 N N . SER B 1 50 ? -7.902 16.703 4.113 1 85.88 50 SER B N 1
ATOM 1580 C CA . SER B 1 50 ? -9.219 16.156 3.826 1 85.88 50 SER B CA 1
ATOM 1581 C C . SER B 1 50 ? -9.711 16.562 2.443 1 85.88 50 SER B C 1
ATOM 1583 O O . SER B 1 50 ? -10.258 15.758 1.7 1 85.88 50 SER B O 1
ATOM 1585 N N . ALA B 1 51 ? -9.508 17.828 2.059 1 87.81 51 ALA B N 1
ATOM 1586 C CA . ALA B 1 51 ? -9.922 18.344 0.754 1 87.81 51 ALA B CA 1
ATOM 1587 C C . ALA B 1 51 ? -9.195 17.609 -0.374 1 87.81 51 ALA B C 1
ATOM 1589 O O . ALA B 1 51 ? -9.805 17.281 -1.396 1 87.81 51 ALA B O 1
ATOM 1590 N N . ARG B 1 52 ? -7.941 17.406 -0.168 1 90.19 52 ARG B N 1
ATOM 1591 C CA . ARG B 1 52 ? -7.16 16.688 -1.177 1 90.19 52 ARG B CA 1
ATOM 1592 C C . ARG B 1 52 ? -7.566 15.227 -1.258 1 90.19 52 ARG B C 1
ATOM 1594 O O . ARG B 1 52 ? -7.723 14.68 -2.352 1 90.19 52 ARG B O 1
ATOM 1601 N N . ALA B 1 53 ? -7.773 14.602 -0.125 1 87.69 53 ALA B N 1
ATOM 1602 C CA . ALA B 1 53 ? -8.164 13.195 -0.067 1 87.69 53 ALA B CA 1
ATOM 1603 C C . ALA B 1 53 ? -9.492 12.961 -0.772 1 87.69 53 ALA B C 1
ATOM 1605 O O . ALA B 1 53 ? -9.656 11.969 -1.486 1 87.69 53 ALA B O 1
ATOM 1606 N N . VAL B 1 54 ? -10.422 13.836 -0.647 1 85.56 54 VAL B N 1
ATOM 1607 C CA . VAL B 1 54 ? -11.75 13.727 -1.229 1 85.56 54 VAL B CA 1
ATOM 1608 C C . VAL B 1 54 ? -11.664 13.828 -2.75 1 85.56 54 VAL B C 1
ATOM 1610 O O . VAL B 1 54 ? -12.508 13.281 -3.465 1 85.56 54 VAL B O 1
ATOM 1613 N N . LYS B 1 55 ? -10.617 14.453 -3.209 1 90 55 LYS B N 1
ATOM 1614 C CA . LYS B 1 55 ? -10.438 14.602 -4.648 1 90 55 LYS B CA 1
ATOM 1615 C C . LYS B 1 55 ? -9.711 13.398 -5.246 1 90 55 LYS B C 1
ATOM 1617 O O . LYS B 1 55 ? -9.969 13.023 -6.391 1 90 55 LYS B O 1
ATOM 1622 N N . VAL B 1 56 ? -8.891 12.75 -4.5 1 91.31 56 VAL B N 1
ATOM 1623 C CA . VAL B 1 56 ? -8 11.727 -5.027 1 91.31 56 VAL B CA 1
ATOM 1624 C C . VAL B 1 56 ? -8.594 10.344 -4.773 1 91.31 56 VAL B C 1
ATOM 1626 O O . VAL B 1 56 ? -8.602 9.492 -5.664 1 91.31 56 VAL B O 1
ATOM 1629 N N . MET B 1 57 ? -9.148 10.086 -3.604 1 88.75 57 MET B N 1
ATOM 1630 C CA . MET B 1 57 ? -9.477 8.742 -3.133 1 88.75 57 MET B CA 1
ATOM 1631 C C . MET B 1 57 ? -10.609 8.141 -3.959 1 88.75 57 MET B C 1
ATOM 1633 O O . MET B 1 57 ? -10.594 6.941 -4.254 1 88.75 57 MET B O 1
ATOM 1637 N N . PRO B 1 58 ? -11.617 8.875 -4.426 1 89.69 58 PRO B N 1
ATOM 1638 C CA . PRO B 1 58 ? -12.664 8.258 -5.242 1 89.69 58 PRO B CA 1
ATOM 1639 C C . PRO B 1 58 ? -12.125 7.613 -6.516 1 89.69 58 PRO B C 1
ATOM 1641 O O . PRO B 1 58 ? -12.633 6.57 -6.941 1 89.69 58 PRO B O 1
ATOM 1644 N N . TRP B 1 59 ? -11.102 8.188 -7.059 1 93.56 59 TRP B N 1
ATOM 1645 C CA . TRP B 1 59 ? -10.5 7.637 -8.266 1 93.56 59 TRP B CA 1
ATOM 1646 C C . TRP B 1 59 ? -9.719 6.359 -7.949 1 93.56 59 TRP B C 1
ATOM 1648 O O . TRP B 1 59 ? -9.82 5.371 -8.68 1 93.56 59 TRP B O 1
ATOM 1658 N N . VAL B 1 60 ? -9.008 6.352 -6.875 1 95.69 60 VAL B N 1
ATOM 1659 C CA . VAL B 1 60 ? -8.227 5.191 -6.457 1 95.69 60 VAL B CA 1
ATOM 1660 C C . VAL B 1 60 ? -9.172 4.039 -6.105 1 95.69 60 VAL B C 1
ATOM 1662 O O . VAL B 1 60 ? -8.992 2.918 -6.586 1 95.69 60 VAL B O 1
ATOM 1665 N N . VAL B 1 61 ? -10.188 4.359 -5.352 1 95.31 61 VAL B N 1
ATOM 1666 C CA . VAL B 1 61 ? -11.133 3.34 -4.902 1 95.31 61 VAL B CA 1
ATOM 1667 C C . VAL B 1 61 ? -11.977 2.863 -6.086 1 95.31 61 VAL B C 1
ATOM 1669 O O . VAL B 1 61 ? -12.219 1.665 -6.238 1 95.31 61 VAL B O 1
ATOM 1672 N N . GLY B 1 62 ? -12.422 3.758 -6.941 1 96.06 62 GLY B N 1
ATOM 1673 C CA . GLY B 1 62 ? -13.172 3.387 -8.125 1 96.06 62 GLY B CA 1
ATOM 1674 C C . GLY B 1 62 ? -12.422 2.432 -9.039 1 96.06 62 GLY B C 1
ATOM 1675 O O . GLY B 1 62 ? -12.969 1.409 -9.461 1 96.06 62 GLY B O 1
ATOM 1676 N N . LEU B 1 63 ? -11.164 2.779 -9.305 1 97.56 63 LEU B N 1
ATOM 1677 C CA . LEU B 1 63 ? -10.336 1.925 -10.148 1 97.56 63 LEU B CA 1
ATOM 1678 C C . LEU B 1 63 ? -10.062 0.586 -9.469 1 97.56 63 LEU B C 1
ATOM 1680 O O . LEU B 1 63 ? -9.969 -0.445 -10.141 1 97.56 63 LEU B O 1
ATOM 1684 N N . LEU B 1 64 ? -9.938 0.591 -8.18 1 97.88 64 LEU B N 1
ATOM 1685 C CA . LEU B 1 64 ? -9.742 -0.632 -7.406 1 97.88 64 LEU B CA 1
ATOM 1686 C C . LEU B 1 64 ? -10.922 -1.585 -7.602 1 97.88 64 LEU B C 1
ATOM 1688 O O . LEU B 1 64 ? -10.727 -2.754 -7.945 1 97.88 64 LEU B O 1
ATOM 1692 N N . PHE B 1 65 ? -12.109 -1.084 -7.48 1 97.5 65 PHE B N 1
ATOM 1693 C CA . PHE B 1 65 ? -13.297 -1.922 -7.582 1 97.5 65 PHE B CA 1
ATOM 1694 C C . PHE B 1 65 ? -13.555 -2.324 -9.031 1 97.5 65 PHE B C 1
ATOM 1696 O O . PHE B 1 65 ? -13.953 -3.457 -9.305 1 97.5 65 PHE B O 1
ATOM 1703 N N . LEU B 1 66 ? -13.297 -1.393 -9.945 1 97.25 66 LEU B N 1
ATOM 1704 C CA . LEU B 1 66 ? -13.477 -1.716 -11.352 1 97.25 66 LEU B CA 1
ATOM 1705 C C . LEU B 1 66 ? -12.508 -2.814 -11.789 1 97.25 66 LEU B C 1
ATOM 1707 O O . LEU B 1 66 ? -12.914 -3.779 -12.438 1 97.25 66 LEU B O 1
ATOM 1711 N N . SER B 1 67 ? -11.258 -2.678 -11.43 1 97.75 67 SER B N 1
ATOM 1712 C CA . SER B 1 67 ? -10.281 -3.703 -11.781 1 97.75 67 SER B CA 1
ATOM 1713 C C . SER B 1 67 ? -10.586 -5.02 -11.078 1 97.75 67 SER B C 1
ATOM 1715 O O . SER B 1 67 ? -10.383 -6.094 -11.648 1 97.75 67 SER B O 1
ATOM 1717 N N . GLY B 1 68 ? -11.07 -4.949 -9.867 1 96.75 68 GLY B N 1
ATOM 1718 C CA . GLY B 1 68 ? -11.516 -6.152 -9.18 1 96.75 68 GLY B CA 1
ATOM 1719 C C . GLY B 1 68 ? -12.648 -6.859 -9.883 1 96.75 68 GLY B C 1
ATOM 1720 O O . GLY B 1 68 ? -12.664 -8.086 -9.977 1 96.75 68 GLY B O 1
ATOM 1721 N N . LEU B 1 69 ? -13.578 -6.113 -10.383 1 95.12 69 LEU B N 1
ATOM 1722 C CA . LEU B 1 69 ? -14.711 -6.676 -11.117 1 95.12 69 LEU B CA 1
ATOM 1723 C C . LEU B 1 69 ? -14.25 -7.336 -12.406 1 95.12 69 LEU B C 1
ATOM 1725 O O . LEU B 1 69 ? -14.742 -8.406 -12.773 1 95.12 69 LEU B O 1
ATOM 1729 N N . VAL B 1 70 ? -13.32 -6.695 -13.023 1 96.06 70 VAL B N 1
ATOM 1730 C CA . VAL B 1 70 ? -12.766 -7.254 -14.25 1 96.06 70 VAL B CA 1
ATOM 1731 C C . VAL B 1 70 ? -12.094 -8.594 -13.953 1 96.06 70 VAL B C 1
ATOM 1733 O O . VAL B 1 70 ? -12.273 -9.562 -14.695 1 96.06 70 VAL B O 1
ATOM 1736 N N . MET B 1 71 ? -11.391 -8.672 -12.844 1 95.88 71 MET B N 1
ATOM 1737 C CA . MET B 1 71 ? -10.719 -9.922 -12.477 1 95.88 71 MET B CA 1
ATOM 1738 C C . MET B 1 71 ? -11.727 -10.984 -12.078 1 95.88 71 MET B C 1
ATOM 1740 O O . MET B 1 71 ? -11.516 -12.172 -12.328 1 95.88 71 MET B O 1
ATOM 1744 N N . MET B 1 72 ? -12.742 -10.562 -11.508 1 92.25 72 MET B N 1
ATOM 1745 C CA . MET B 1 72 ? -13.758 -11.5 -11.039 1 92.25 72 MET B CA 1
ATOM 1746 C C . MET B 1 72 ? -14.383 -12.25 -12.203 1 92.25 72 MET B C 1
ATOM 1748 O O . MET B 1 72 ? -14.875 -13.375 -12.031 1 92.25 72 MET B O 1
ATOM 1752 N N . HIS B 1 73 ? -14.383 -11.68 -13.344 1 91.19 73 HIS B N 1
ATOM 1753 C CA . HIS B 1 73 ? -14.953 -12.328 -14.523 1 91.19 73 HIS B CA 1
ATOM 1754 C C . HIS B 1 73 ? -14.352 -13.711 -14.734 1 91.19 73 HIS B C 1
ATOM 1756 O O . HIS B 1 73 ? -15.039 -14.617 -15.219 1 91.19 73 HIS B O 1
ATOM 1762 N N . ARG B 1 74 ? -13.148 -13.906 -14.344 1 91.25 74 ARG B N 1
ATOM 1763 C CA . ARG B 1 74 ? -12.469 -15.188 -14.469 1 91.25 74 ARG B CA 1
ATOM 1764 C C . ARG B 1 74 ? -13.023 -16.203 -13.477 1 91.25 74 ARG B C 1
ATOM 1766 O O . ARG B 1 74 ? -12.914 -17.406 -13.68 1 91.25 74 ARG B O 1
ATOM 1773 N N . TYR B 1 75 ? -13.633 -15.68 -12.461 1 92.88 75 TYR B N 1
ATOM 1774 C CA . TYR B 1 75 ? -14.055 -16.562 -11.375 1 92.88 75 TYR B CA 1
ATOM 1775 C C . TYR B 1 75 ? -15.562 -16.469 -11.156 1 92.88 75 TYR B C 1
ATOM 1777 O O . TYR B 1 75 ? -16.031 -16.5 -10.023 1 92.88 75 TYR B O 1
ATOM 1785 N N . LEU B 1 76 ? -16.281 -16.359 -12.188 1 90.12 76 LEU B N 1
ATOM 1786 C CA . LEU B 1 76 ? -17.734 -16.188 -12.109 1 90.12 76 LEU B CA 1
ATOM 1787 C C . LEU B 1 76 ? -18.406 -17.422 -11.508 1 90.12 76 LEU B C 1
ATOM 1789 O O . LEU B 1 76 ? -19.516 -17.344 -10.984 1 90.12 76 LEU B O 1
ATOM 1793 N N . GLN B 1 77 ? -17.75 -18.531 -11.602 1 88.94 77 GLN B N 1
ATOM 1794 C CA . GLN B 1 77 ? -18.281 -19.75 -11.016 1 88.94 77 GLN B CA 1
ATOM 1795 C C . GLN B 1 77 ? -18.531 -19.594 -9.523 1 88.94 77 GLN B C 1
ATOM 1797 O 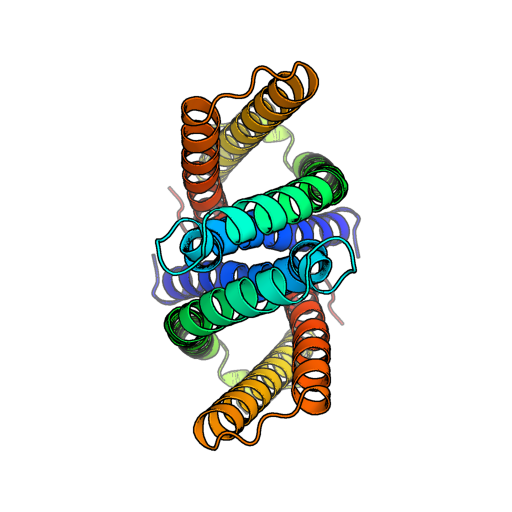O . GLN B 1 77 ? -19.328 -20.328 -8.938 1 88.94 77 GLN B O 1
ATOM 1802 N N . ILE B 1 78 ? -17.875 -18.672 -8.938 1 87.56 78 ILE B N 1
ATOM 1803 C CA . ILE B 1 78 ? -18.016 -18.406 -7.508 1 87.56 78 ILE B CA 1
ATOM 1804 C C . ILE B 1 78 ? -19.453 -18.047 -7.191 1 87.56 78 ILE B C 1
ATOM 1806 O O . ILE B 1 78 ? -19.953 -18.328 -6.102 1 87.56 78 ILE B O 1
ATOM 1810 N N . LEU B 1 79 ? -20.109 -17.438 -8.141 1 87.38 79 LEU B N 1
ATOM 1811 C CA . LEU B 1 79 ? -21.484 -16.984 -7.938 1 87.38 79 LEU B CA 1
ATOM 1812 C C . LEU B 1 79 ? -22.422 -18.188 -7.789 1 87.38 79 LEU B C 1
ATOM 1814 O O . LEU B 1 79 ? -23.406 -18.109 -7.062 1 87.38 79 LEU B O 1
ATOM 1818 N N . HIS B 1 80 ? -22 -19.281 -8.336 1 91.25 80 HIS B N 1
ATOM 1819 C CA . HIS B 1 80 ? -22.844 -20.469 -8.297 1 91.25 80 HIS B CA 1
ATOM 1820 C C . HIS B 1 80 ? -22.453 -21.391 -7.141 1 91.25 80 HIS B C 1
ATOM 1822 O O . HIS B 1 80 ? -23.312 -22.016 -6.516 1 91.25 80 HIS B O 1
ATOM 1828 N N . ASN B 1 81 ? -21.203 -21.422 -6.852 1 92.94 81 ASN B N 1
ATOM 1829 C CA . ASN B 1 81 ? -20.703 -22.297 -5.793 1 92.94 81 ASN B CA 1
ATOM 1830 C C . ASN B 1 81 ? -19.578 -21.641 -5 1 92.94 81 ASN B C 1
ATOM 1832 O O . ASN B 1 81 ? -18.438 -22.109 -5.051 1 92.94 81 ASN B O 1
ATOM 1836 N N . PRO B 1 82 ? -19.906 -20.719 -4.109 1 90.19 82 PRO B N 1
ATOM 1837 C CA . PRO B 1 82 ? -18.906 -19.969 -3.363 1 90.19 82 PRO B CA 1
ATOM 1838 C C . PRO B 1 82 ? -18.188 -20.812 -2.311 1 90.19 82 PRO B C 1
ATOM 1840 O O . PRO B 1 82 ? -17.125 -20.438 -1.818 1 90.19 82 PRO B O 1
ATOM 1843 N N . PHE B 1 83 ? -18.719 -22.016 -2.076 1 92.81 83 PHE B N 1
ATOM 1844 C CA . PHE B 1 83 ? -18.141 -22.859 -1.035 1 92.81 83 PHE B CA 1
ATOM 1845 C C . PHE B 1 83 ? -17.547 -24.125 -1.633 1 92.81 83 PHE B C 1
ATOM 1847 O O . PHE B 1 83 ? -17.391 -25.125 -0.937 1 92.81 83 PHE B O 1
ATOM 1854 N N . ALA B 1 84 ? -17.266 -24.125 -2.838 1 92.25 84 ALA B N 1
ATOM 1855 C CA . ALA B 1 84 ? -16.812 -25.312 -3.568 1 92.25 84 ALA B CA 1
ATOM 1856 C C . ALA B 1 84 ? -15.477 -25.797 -3.033 1 92.25 84 ALA B C 1
ATOM 1858 O O . ALA B 1 84 ? -15.25 -27.016 -2.924 1 92.25 84 ALA B O 1
ATOM 1859 N N . ASN B 1 85 ? -14.578 -24.906 -2.734 1 93.19 85 ASN B N 1
ATOM 1860 C CA . ASN B 1 85 ? -13.25 -25.219 -2.219 1 93.19 85 ASN B CA 1
ATOM 1861 C C . ASN B 1 85 ? -12.703 -24.078 -1.369 1 93.19 85 ASN B C 1
ATOM 1863 O O . ASN B 1 85 ? -13.352 -23.047 -1.211 1 93.19 85 ASN B O 1
ATOM 1867 N N . SER B 1 86 ? -11.578 -24.297 -0.849 1 94.62 86 SER B N 1
ATOM 1868 C CA . SER B 1 86 ? -11 -23.328 0.068 1 94.62 86 SER B CA 1
ATOM 1869 C C . SER B 1 86 ? -10.711 -22 -0.641 1 94.62 86 SER B C 1
ATOM 1871 O O . SER B 1 86 ? -10.875 -20.938 -0.056 1 94.62 86 SER B O 1
ATOM 1873 N N . PHE B 1 87 ? -10.312 -22.109 -1.865 1 95.44 87 PHE B N 1
ATOM 1874 C CA . PHE B 1 87 ? -10.047 -20.891 -2.631 1 95.44 87 PHE B CA 1
ATOM 1875 C C . PHE B 1 87 ? -11.32 -20.062 -2.803 1 95.44 87 PHE B C 1
ATOM 1877 O O . PHE B 1 87 ? -11.328 -18.859 -2.537 1 95.44 87 PHE B O 1
ATOM 1884 N N . PHE B 1 88 ? -12.359 -20.656 -3.17 1 95.19 88 PHE B N 1
ATOM 1885 C CA . PHE B 1 88 ? -13.617 -19.953 -3.414 1 95.19 88 PHE B CA 1
ATOM 1886 C C . PHE B 1 88 ? -14.18 -19.375 -2.119 1 95.19 88 PHE B C 1
ATOM 1888 O O . PHE B 1 88 ? -14.758 -18.297 -2.119 1 95.19 88 PHE B O 1
ATOM 1895 N N . ILE B 1 89 ? -13.961 -20.062 -1.019 1 96.38 89 ILE B N 1
ATOM 1896 C CA . ILE B 1 89 ? -14.422 -19.562 0.267 1 96.38 89 ILE B CA 1
ATOM 1897 C C . ILE B 1 89 ? -13.656 -18.297 0.631 1 96.38 89 ILE B C 1
ATOM 1899 O O . ILE B 1 89 ? -14.258 -17.266 0.962 1 96.38 89 ILE B O 1
ATOM 1903 N N . GLN B 1 90 ? -12.375 -18.438 0.502 1 97.06 90 GLN B N 1
ATOM 1904 C CA . GLN B 1 90 ? -11.547 -17.297 0.873 1 97.06 90 GLN B CA 1
ATOM 1905 C C . GLN B 1 90 ? -11.773 -16.125 -0.073 1 97.06 90 GLN B C 1
ATOM 1907 O O . GLN B 1 90 ? -11.812 -14.969 0.36 1 97.06 90 GLN B O 1
ATOM 1912 N N . LEU B 1 91 ? -11.984 -16.391 -1.337 1 95.94 91 LEU B N 1
ATOM 1913 C CA . LEU B 1 91 ? -12.281 -15.336 -2.305 1 95.94 91 LEU B CA 1
ATOM 1914 C C . LEU B 1 91 ? -13.641 -14.711 -2.023 1 95.94 91 LEU B C 1
ATOM 1916 O O . LEU B 1 91 ? -13.797 -13.492 -2.117 1 95.94 91 LEU B O 1
ATOM 1920 N N . SER B 1 92 ? -14.594 -15.508 -1.643 1 96.44 92 SER B N 1
ATOM 1921 C CA . SER B 1 92 ? -15.922 -15 -1.324 1 96.44 92 SER B CA 1
ATOM 1922 C C . SER B 1 92 ? -15.883 -14.078 -0.11 1 96.44 92 SER B C 1
ATOM 1924 O O . SER B 1 92 ? -16.547 -13.047 -0.089 1 96.44 92 SER B O 1
ATOM 1926 N N . ILE B 1 93 ? -15.125 -14.477 0.888 1 96.94 93 ILE B N 1
ATOM 1927 C CA . ILE B 1 93 ? -14.977 -13.641 2.074 1 96.94 93 ILE B CA 1
ATOM 1928 C C . ILE B 1 93 ? -14.32 -12.312 1.692 1 96.94 93 ILE B C 1
ATOM 1930 O O . ILE B 1 93 ? -14.773 -11.25 2.121 1 96.94 93 ILE B O 1
ATOM 1934 N N . LYS B 1 94 ? -13.375 -12.438 0.849 1 97.44 94 LYS B N 1
ATOM 1935 C CA . LYS B 1 94 ? -12.695 -11.234 0.382 1 97.44 94 LYS B CA 1
ATOM 1936 C C . LYS B 1 94 ? -13.664 -10.305 -0.344 1 97.44 94 LYS B C 1
ATOM 1938 O O . LYS B 1 94 ? -13.656 -9.094 -0.111 1 97.44 94 LYS B O 1
ATOM 1943 N N . LEU B 1 95 ? -14.484 -10.797 -1.151 1 96.56 95 LEU B N 1
ATOM 1944 C CA . LEU B 1 95 ? -15.461 -10.016 -1.904 1 96.56 95 LEU B CA 1
ATOM 1945 C C . LEU B 1 95 ? -16.484 -9.391 -0.971 1 96.56 95 LEU B C 1
ATOM 1947 O O . LEU B 1 95 ? -16.891 -8.242 -1.16 1 96.56 95 LEU B O 1
ATOM 1951 N N . LEU B 1 96 ? -16.859 -10.148 0.027 1 96.81 96 LEU B N 1
ATOM 1952 C CA . LEU B 1 96 ? -17.812 -9.641 1.008 1 96.81 96 LEU B CA 1
ATOM 1953 C C . LEU B 1 96 ? -17.219 -8.477 1.793 1 96.81 96 LEU B C 1
ATOM 1955 O O . LEU B 1 96 ? -17.891 -7.469 2.021 1 96.81 96 LEU B O 1
ATOM 1959 N N . LEU B 1 97 ? -15.984 -8.68 2.156 1 98.06 97 LEU B N 1
ATOM 1960 C CA . LEU B 1 97 ? -15.289 -7.609 2.859 1 98.06 97 LEU B CA 1
ATOM 1961 C C . LEU B 1 97 ? -15.141 -6.379 1.969 1 98.06 97 LEU B C 1
ATOM 1963 O O . LEU B 1 97 ? -15.328 -5.25 2.422 1 98.06 97 LEU B O 1
ATOM 1967 N N . ALA B 1 98 ? -14.844 -6.656 0.694 1 97.69 98 ALA B N 1
ATOM 1968 C CA . ALA B 1 98 ? -14.711 -5.551 -0.248 1 97.69 98 ALA B CA 1
ATOM 1969 C C . ALA B 1 98 ? -16.031 -4.812 -0.42 1 97.69 98 ALA B C 1
ATOM 1971 O O . ALA B 1 98 ? -16.062 -3.582 -0.472 1 97.69 98 ALA B O 1
ATOM 1972 N N . PHE B 1 99 ? -17.078 -5.516 -0.487 1 97.06 99 PHE B N 1
ATOM 1973 C CA . PHE B 1 99 ? -18.406 -4.918 -0.584 1 97.06 99 PHE B CA 1
ATOM 1974 C C . PHE B 1 99 ? -18.719 -4.09 0.657 1 97.06 99 PHE B C 1
ATOM 1976 O O . PHE B 1 99 ? -19.266 -2.99 0.555 1 97.06 99 PHE B O 1
ATOM 1983 N N . SER B 1 100 ? -18.359 -4.637 1.768 1 97.81 100 SER B N 1
ATOM 1984 C CA . SER B 1 100 ? -18.562 -3.918 3.021 1 97.81 100 SER B CA 1
ATOM 1985 C C . SER B 1 100 ? -17.781 -2.604 3.031 1 97.81 100 SER B C 1
ATOM 1987 O O . SER B 1 100 ? -18.312 -1.567 3.439 1 97.81 100 SER B O 1
ATOM 1989 N N . ILE B 1 101 ? -16.562 -2.604 2.607 1 96.88 101 ILE B N 1
ATOM 1990 C CA . ILE B 1 101 ? -15.742 -1.401 2.545 1 96.88 101 ILE B CA 1
ATOM 1991 C C . ILE B 1 101 ? -16.391 -0.38 1.611 1 96.88 101 ILE B C 1
ATOM 1993 O O . ILE B 1 101 ? -16.406 0.816 1.912 1 96.88 101 ILE B O 1
ATOM 1997 N N . LEU B 1 102 ? -16.953 -0.861 0.489 1 95.19 102 LEU B N 1
ATOM 1998 C CA . LEU B 1 102 ? -17.625 0.038 -0.438 1 95.19 102 LEU B CA 1
ATOM 1999 C C . LEU B 1 102 ? -18.812 0.71 0.232 1 95.19 102 LEU B C 1
ATOM 2001 O O . LEU B 1 102 ? -19.016 1.917 0.083 1 95.19 102 LEU B O 1
ATOM 2005 N N . CYS B 1 103 ? -19.562 -0.039 0.968 1 95.5 103 CYS B N 1
ATOM 2006 C CA . CYS B 1 103 ? -20.703 0.51 1.684 1 95.5 103 CYS B CA 1
ATOM 2007 C C . CYS B 1 103 ? -20.266 1.542 2.715 1 95.5 103 CYS B C 1
ATOM 2009 O O . CYS B 1 103 ? -20.891 2.586 2.865 1 95.5 103 CYS B O 1
ATOM 2011 N N . HIS B 1 104 ? -19.188 1.225 3.428 1 94.12 104 HIS B N 1
ATOM 2012 C CA . HIS B 1 104 ? -18.641 2.18 4.383 1 94.12 104 HIS B CA 1
ATOM 2013 C C . HIS B 1 104 ? -18.234 3.473 3.689 1 94.12 104 HIS B C 1
ATOM 2015 O O . HIS B 1 104 ? -18.484 4.566 4.195 1 94.12 104 HIS B O 1
ATOM 2021 N N . PHE B 1 105 ? -17.609 3.34 2.523 1 90.94 105 PHE B N 1
ATOM 2022 C CA . PHE B 1 105 ? -17.188 4.516 1.774 1 90.94 105 PHE B CA 1
ATOM 2023 C C . PHE B 1 105 ? -18.391 5.336 1.315 1 90.94 105 PHE B C 1
ATOM 2025 O O . PHE B 1 105 ? -18.375 6.562 1.418 1 90.94 105 PHE B O 1
ATOM 2032 N N . LEU B 1 106 ? -19.406 4.711 0.8 1 91.06 106 LEU B N 1
ATOM 2033 C CA . LEU B 1 106 ? -20.609 5.406 0.354 1 91.06 106 LEU B CA 1
ATOM 2034 C C . LEU B 1 106 ? -21.297 6.102 1.522 1 91.06 106 LEU B C 1
ATOM 2036 O O . LEU B 1 106 ? -21.781 7.227 1.381 1 91.06 106 LEU B O 1
ATOM 2040 N N . ALA B 1 107 ? -21.328 5.453 2.633 1 91.06 107 ALA B N 1
ATOM 2041 C CA . ALA B 1 107 ? -21.906 6.059 3.832 1 91.06 107 ALA B CA 1
ATOM 2042 C C . ALA B 1 107 ? -21.125 7.301 4.246 1 91.06 107 ALA B C 1
ATOM 2044 O O . ALA B 1 107 ? -21.703 8.328 4.586 1 91.06 107 ALA B O 1
ATOM 2045 N N . ALA B 1 108 ? -19.781 7.199 4.195 1 86.94 108 ALA B N 1
ATOM 2046 C CA . ALA B 1 108 ? -18.938 8.328 4.562 1 86.94 108 ALA B CA 1
ATOM 2047 C C . ALA B 1 108 ? -19.141 9.5 3.611 1 86.94 108 ALA B C 1
ATOM 2049 O O . ALA B 1 108 ? -19.297 10.641 4.047 1 86.94 108 ALA B O 1
ATOM 2050 N N . VAL B 1 109 ? -19.188 9.242 2.377 1 84.44 109 VAL B N 1
ATOM 2051 C CA . VAL B 1 109 ? -19.344 10.297 1.373 1 84.44 109 VAL B CA 1
ATOM 2052 C C . VAL B 1 109 ? -20.703 10.945 1.501 1 84.44 109 VAL B C 1
ATOM 2054 O O . VAL B 1 109 ? -20.844 12.172 1.402 1 84.44 109 VAL B O 1
ATOM 2057 N N . THR B 1 110 ? -21.734 10.125 1.689 1 88.56 110 THR B N 1
ATOM 2058 C CA . THR B 1 110 ? -23.094 10.648 1.849 1 88.56 110 THR B CA 1
ATOM 2059 C C . THR B 1 110 ? -23.188 11.531 3.084 1 88.56 110 THR B C 1
ATOM 2061 O O . THR B 1 110 ? -23.766 12.625 3.031 1 88.56 110 THR B O 1
ATOM 2064 N N . ARG B 1 111 ? -22.547 11.117 4.129 1 88.75 111 ARG B N 1
ATOM 2065 C CA . ARG B 1 111 ? -22.562 11.906 5.359 1 88.75 111 ARG B CA 1
ATOM 2066 C C . ARG B 1 111 ? -21.75 13.18 5.211 1 88.75 111 ARG B C 1
ATOM 2068 O O . ARG B 1 111 ? -22.094 14.211 5.797 1 88.75 111 ARG B O 1
ATOM 2075 N N . MET B 1 112 ? -20.672 13.156 4.508 1 83.12 112 MET B N 1
ATOM 2076 C CA . MET B 1 112 ? -19.859 14.336 4.25 1 83.12 112 MET B CA 1
ATOM 2077 C C . MET B 1 112 ? -20.625 15.359 3.422 1 83.12 112 MET B C 1
ATOM 2079 O O . MET B 1 112 ? -20.641 16.547 3.746 1 83.12 112 MET B O 1
ATOM 2083 N N . ARG B 1 113 ? -21.312 14.906 2.414 1 85.5 113 ARG B N 1
ATOM 2084 C CA . ARG B 1 113 ? -22.078 15.781 1.531 1 85.5 113 ARG B CA 1
ATOM 2085 C C . ARG B 1 113 ? -23.25 16.406 2.273 1 85.5 113 ARG B C 1
ATOM 2087 O O . ARG B 1 113 ? -23.625 17.562 2 1 85.5 113 ARG B O 1
ATOM 2094 N N . ARG B 1 114 ? -23.781 15.711 3.162 1 89.88 114 ARG B N 1
ATOM 2095 C CA . ARG B 1 114 ? -24.922 16.188 3.928 1 89.88 114 ARG B CA 1
ATOM 2096 C C . ARG B 1 114 ? -24.469 16.984 5.148 1 89.88 114 ARG B C 1
ATOM 2098 O O . ARG B 1 114 ? -25.297 17.469 5.922 1 89.88 114 ARG B O 1
ATOM 2105 N N . HIS B 1 115 ? -23.125 17 5.34 1 84.12 115 HIS B N 1
ATOM 2106 C CA . HIS B 1 115 ? -22.516 17.703 6.457 1 84.12 115 HIS B CA 1
ATOM 2107 C C . HIS B 1 115 ? -23 17.156 7.793 1 84.12 115 HIS B C 1
ATOM 2109 O O . HIS B 1 115 ? -23.281 17.922 8.719 1 84.12 115 HIS B O 1
ATOM 2115 N N . THR B 1 116 ? -23.234 15.914 7.824 1 86.06 116 THR B N 1
ATOM 2116 C CA . THR B 1 116 ? -23.703 15.273 9.047 1 86.06 116 THR B CA 1
ATOM 2117 C C . THR B 1 116 ? -22.656 14.32 9.594 1 86.06 116 THR B C 1
ATOM 2119 O O . THR B 1 116 ? -22.969 13.43 10.391 1 86.06 116 THR B O 1
ATOM 2122 N N . MET B 1 117 ? -21.438 14.469 9.164 1 82.62 117 MET B N 1
ATOM 2123 C CA . MET B 1 117 ? -20.359 13.602 9.625 1 82.62 117 MET B CA 1
ATOM 2124 C C . MET B 1 117 ? -19.953 13.961 11.055 1 82.62 117 MET B C 1
ATOM 2126 O O . MET B 1 117 ? -19.656 15.117 11.352 1 82.62 117 MET B O 1
ATOM 2130 N N . THR B 1 118 ? -20.062 12.953 11.922 1 85.81 118 THR B N 1
ATOM 2131 C CA . THR B 1 118 ? -19.625 13.156 13.289 1 85.81 118 THR B CA 1
ATOM 2132 C C . THR B 1 118 ? -18.234 12.555 13.5 1 85.81 118 THR B C 1
ATOM 2134 O O . THR B 1 118 ? -17.812 11.68 12.742 1 85.81 118 THR B O 1
ATOM 2137 N N . VAL B 1 119 ? -17.547 12.977 14.492 1 83.81 119 VAL B N 1
ATOM 2138 C CA . VAL B 1 119 ? -16.219 12.484 14.836 1 83.81 119 VAL B CA 1
ATOM 2139 C C . VAL B 1 119 ? -16.281 11 15.188 1 83.81 119 VAL B C 1
ATOM 2141 O O . VAL B 1 119 ? -15.422 10.219 14.789 1 83.81 119 VAL B O 1
ATOM 2144 N N . ALA B 1 120 ? -17.328 10.688 15.898 1 88.38 120 ALA B N 1
ATOM 2145 C CA . ALA B 1 120 ? -17.5 9.297 16.328 1 88.38 120 ALA B CA 1
ATOM 2146 C C . ALA B 1 120 ? -17.688 8.375 15.117 1 88.38 120 ALA B C 1
ATOM 2148 O O . ALA B 1 120 ? -17.109 7.293 15.062 1 88.38 120 ALA B O 1
ATOM 2149 N N . PHE B 1 121 ? -18.469 8.773 14.195 1 88.31 121 PHE B N 1
ATOM 2150 C CA . PHE B 1 121 ? -18.719 7.98 12.992 1 88.31 121 PHE B CA 1
ATOM 2151 C C . PHE B 1 121 ? -17.453 7.891 12.141 1 88.31 121 PHE B C 1
ATOM 2153 O O . PHE B 1 121 ? -17.141 6.824 11.609 1 88.31 121 PHE B O 1
ATOM 2160 N N . SER B 1 122 ? -16.734 8.961 12.023 1 85.69 122 SER B N 1
ATOM 2161 C CA . SER B 1 122 ? -15.477 8.969 11.281 1 85.69 122 SER B CA 1
ATOM 2162 C C . SER B 1 122 ? -14.469 7.996 11.883 1 85.69 122 SER B C 1
ATOM 2164 O O . SER B 1 122 ? -13.836 7.219 11.164 1 85.69 122 SER B O 1
ATOM 2166 N N . LYS B 1 123 ? -14.375 7.977 13.172 1 87.56 123 LYS B N 1
ATOM 2167 C CA . LYS B 1 123 ? -13.469 7.062 13.859 1 87.56 123 LYS B CA 1
ATOM 2168 C C . LYS B 1 123 ? -13.883 5.609 13.641 1 87.56 123 LYS B C 1
ATOM 2170 O O . LYS B 1 123 ? -13.031 4.746 13.422 1 87.56 123 LYS B O 1
ATOM 2175 N N . TYR B 1 124 ? -15.164 5.391 13.711 1 92 124 TYR B N 1
ATOM 2176 C CA . TYR B 1 124 ? -15.688 4.051 13.469 1 92 124 TYR B CA 1
ATOM 2177 C C . TYR B 1 124 ? -15.344 3.576 12.062 1 92 124 TYR B C 1
ATOM 2179 O O . TYR B 1 124 ? -14.82 2.475 11.883 1 92 124 TYR B O 1
ATOM 2187 N N . ILE B 1 125 ? -15.578 4.406 11.086 1 90.25 125 ILE B N 1
ATOM 2188 C CA . ILE B 1 125 ? -15.367 4.023 9.688 1 90.25 125 ILE B CA 1
ATOM 2189 C C . ILE B 1 125 ? -13.891 3.756 9.438 1 90.25 125 ILE B C 1
ATOM 2191 O O . ILE B 1 125 ? -13.531 2.754 8.82 1 90.25 125 ILE B O 1
ATOM 2195 N N . HIS B 1 126 ? -13.008 4.633 9.914 1 88.75 126 HIS B N 1
ATOM 2196 C CA . HIS B 1 126 ? -11.578 4.453 9.703 1 88.75 126 HIS B CA 1
ATOM 2197 C C . HIS B 1 126 ? -11.086 3.156 10.336 1 88.75 126 HIS B C 1
ATOM 2199 O O . HIS B 1 126 ? -10.312 2.414 9.719 1 88.75 126 HIS B O 1
ATOM 2205 N N . ARG B 1 127 ? -11.656 2.83 11.516 1 92.06 127 ARG B N 1
ATOM 2206 C CA . ARG B 1 127 ? -11.242 1.606 12.195 1 92.06 127 ARG B CA 1
ATOM 2207 C C . ARG B 1 127 ? -11.797 0.375 11.484 1 92.06 127 ARG B C 1
ATOM 2209 O O . ARG B 1 127 ? -11.078 -0.61 11.289 1 92.06 127 ARG B O 1
ATOM 2216 N N . ALA B 1 128 ? -13 0.485 11.148 1 95.31 128 ALA B N 1
ATOM 2217 C CA . ALA B 1 128 ? -13.648 -0.641 10.477 1 95.31 128 ALA B CA 1
ATOM 2218 C C . ALA B 1 128 ? -12.992 -0.933 9.133 1 95.31 128 ALA B C 1
ATOM 2220 O O . ALA B 1 128 ? -12.656 -2.082 8.836 1 95.31 128 ALA B O 1
ATOM 2221 N N . VAL B 1 129 ? -12.758 0.081 8.391 1 95.25 129 VAL B N 1
ATOM 2222 C CA . VAL B 1 129 ? -12.172 -0.064 7.059 1 95.25 129 VAL B CA 1
ATOM 2223 C C . VAL B 1 129 ? -10.742 -0.577 7.176 1 95.25 129 VAL B C 1
ATOM 2225 O O . VAL B 1 129 ? -10.32 -1.451 6.414 1 95.25 129 VAL B O 1
ATOM 2228 N N . LEU B 1 130 ? -10.031 -0.106 8.164 1 95.5 130 LEU B N 1
ATOM 2229 C CA . LEU B 1 130 ? -8.664 -0.555 8.359 1 95.5 130 LEU B CA 1
ATOM 2230 C C . LEU B 1 130 ? -8.617 -2.051 8.648 1 95.5 130 LEU B C 1
ATOM 2232 O O . LEU B 1 130 ? -7.844 -2.785 8.031 1 95.5 130 LEU B O 1
ATOM 2236 N N . VAL B 1 131 ? -9.445 -2.488 9.516 1 97.06 131 VAL B N 1
ATOM 2237 C CA . VAL B 1 131 ? -9.469 -3.895 9.906 1 97.06 131 VAL B CA 1
ATOM 2238 C C . VAL B 1 131 ? -9.859 -4.758 8.703 1 97.06 131 VAL B C 1
ATOM 2240 O O . VAL B 1 131 ? -9.234 -5.785 8.438 1 97.06 131 VAL B O 1
ATOM 2243 N N . GLN B 1 132 ? -10.844 -4.336 8.008 1 98.19 132 GLN B N 1
ATOM 2244 C CA . GLN B 1 132 ? -11.32 -5.086 6.852 1 98.19 132 GLN B CA 1
ATOM 2245 C C . GLN B 1 132 ? -10.258 -5.137 5.754 1 98.19 132 GLN B C 1
ATOM 2247 O O . GLN B 1 132 ? -10.07 -6.172 5.117 1 98.19 132 GLN B O 1
ATOM 2252 N N . MET B 1 133 ? -9.531 -4.051 5.551 1 97.69 133 MET B N 1
ATOM 2253 C CA . MET B 1 133 ? -8.492 -4.008 4.52 1 97.69 133 MET B CA 1
ATOM 2254 C C . MET B 1 133 ? -7.336 -4.934 4.875 1 97.69 133 MET B C 1
ATOM 2256 O O . MET B 1 133 ? -6.77 -5.59 4 1 97.69 133 MET B O 1
ATOM 2260 N N . LEU B 1 134 ? -6.992 -4.977 6.176 1 97.69 134 LEU B N 1
ATOM 2261 C CA . LEU B 1 134 ? -5.926 -5.867 6.617 1 97.69 134 LEU B CA 1
ATOM 2262 C C . LEU B 1 134 ? -6.305 -7.324 6.391 1 97.69 134 LEU B C 1
ATOM 2264 O O . LEU B 1 134 ? -5.473 -8.133 5.969 1 97.69 134 LEU B O 1
ATOM 2268 N N . LEU B 1 135 ? -7.535 -7.605 6.641 1 98.12 135 LEU B N 1
ATOM 2269 C CA . LEU B 1 135 ? -8.023 -8.961 6.414 1 98.12 135 LEU B CA 1
ATOM 2270 C C . LEU B 1 135 ? -8.023 -9.297 4.93 1 98.12 135 LEU B C 1
ATOM 2272 O O . LEU B 1 135 ? -7.66 -10.414 4.543 1 98.12 135 LEU B O 1
ATOM 2276 N N . ILE B 1 136 ? -8.375 -8.352 4.086 1 98.31 136 ILE B N 1
ATOM 2277 C CA . ILE B 1 136 ? -8.406 -8.562 2.641 1 98.31 136 ILE B CA 1
ATOM 2278 C C . ILE B 1 136 ? -6.996 -8.828 2.127 1 98.31 136 ILE B C 1
ATOM 2280 O O . ILE B 1 136 ? -6.781 -9.75 1.333 1 98.31 136 ILE B O 1
ATOM 2284 N N . VAL B 1 137 ? -6.047 -8.023 2.576 1 97.69 137 VAL B N 1
ATOM 2285 C CA . VAL B 1 137 ? -4.664 -8.188 2.137 1 97.69 137 VAL B CA 1
ATOM 2286 C C . VAL B 1 137 ? -4.145 -9.555 2.578 1 97.69 137 VAL B C 1
ATOM 2288 O O . VAL B 1 137 ? -3.484 -10.258 1.804 1 97.69 137 VAL B O 1
ATOM 2291 N N . PHE B 1 138 ? -4.492 -9.938 3.777 1 98 138 PHE B N 1
ATOM 2292 C CA . PHE B 1 138 ? -4.102 -11.25 4.273 1 98 138 PHE B CA 1
ATOM 2293 C C . PHE B 1 138 ? -4.695 -12.352 3.406 1 98 138 PHE B C 1
ATOM 2295 O O . PHE B 1 138 ? -3.984 -13.258 2.973 1 98 138 PHE B O 1
ATOM 2302 N N . LEU B 1 139 ? -5.945 -12.281 3.062 1 97.25 139 LEU B N 1
ATOM 2303 C CA . LEU B 1 139 ? -6.648 -13.289 2.283 1 97.25 139 LEU B CA 1
ATOM 2304 C C . LEU B 1 139 ? -6.113 -13.352 0.856 1 97.25 139 LEU B C 1
ATOM 2306 O O . LEU B 1 139 ? -6.117 -14.406 0.228 1 97.25 139 LEU B O 1
ATOM 2310 N N . ALA B 1 140 ? -5.676 -12.219 0.359 1 95 140 ALA B N 1
ATOM 2311 C CA . ALA B 1 140 ? -5.215 -12.148 -1.024 1 95 140 ALA B CA 1
ATOM 2312 C C . ALA B 1 140 ? -4.066 -13.125 -1.275 1 95 140 ALA B C 1
ATOM 2314 O O . ALA B 1 140 ? -3.959 -13.695 -2.361 1 95 140 ALA B O 1
ATOM 2315 N N . LYS B 1 141 ? -3.256 -13.367 -0.23 1 94 141 LYS B N 1
ATOM 2316 C CA . LYS B 1 141 ? -2.162 -14.32 -0.403 1 94 141 LYS B CA 1
ATOM 2317 C C . LYS B 1 141 ? -2.498 -15.664 0.236 1 94 141 LYS B C 1
ATOM 2319 O O . LYS B 1 141 ? -2.145 -16.719 -0.299 1 94 141 LYS B O 1
ATOM 2324 N N . ALA B 1 142 ? -3.23 -15.594 1.313 1 94.5 142 ALA B N 1
ATOM 2325 C CA . ALA B 1 142 ? -3.551 -16.812 2.057 1 94.5 142 ALA B CA 1
ATOM 2326 C C . ALA B 1 142 ? -4.359 -17.781 1.198 1 94.5 142 ALA B C 1
ATOM 2328 O O . ALA B 1 142 ? -4.23 -19 1.338 1 94.5 142 ALA B O 1
ATOM 2329 N N . MET B 1 143 ? -5.125 -17.297 0.267 1 93.94 143 MET B N 1
ATOM 2330 C CA . MET B 1 143 ? -6.02 -18.141 -0.511 1 93.94 143 MET B CA 1
ATOM 2331 C C . MET B 1 143 ? -5.227 -19.062 -1.438 1 93.94 143 MET B C 1
ATOM 2333 O O . MET B 1 143 ? -5.734 -20.094 -1.888 1 93.94 143 MET B O 1
ATOM 2337 N N . PHE B 1 144 ? -3.959 -18.656 -1.647 1 93.31 144 PHE B N 1
ATOM 2338 C CA . PHE B 1 144 ? -3.135 -19.484 -2.52 1 93.31 144 PHE B CA 1
ATOM 2339 C C . PHE B 1 144 ? -2.25 -20.422 -1.702 1 93.31 144 PHE B C 1
ATOM 2341 O O . PHE B 1 144 ? -1.592 -21.312 -2.256 1 93.31 144 PHE B O 1
ATOM 2348 N N . TYR B 1 145 ? -2.287 -20.281 -0.364 1 93.5 145 TYR B N 1
ATOM 2349 C CA . TYR B 1 145 ? -1.383 -21.062 0.459 1 93.5 145 TYR B CA 1
ATOM 2350 C C . TYR B 1 145 ? -2.162 -21.984 1.396 1 93.5 145 TYR B C 1
ATOM 2352 O O . TYR B 1 145 ? -1.677 -23.047 1.773 1 93.5 145 TYR B O 1
ATOM 2360 N N . ILE B 1 146 ? -3.338 -21.547 1.811 1 91.25 146 ILE B N 1
ATOM 2361 C CA . ILE B 1 146 ? -4.164 -22.312 2.736 1 91.25 146 ILE B CA 1
ATOM 2362 C C . ILE B 1 146 ? -5.246 -23.078 1.963 1 91.25 146 ILE B C 1
ATOM 2364 O O . ILE B 1 146 ? -6.168 -22.469 1.419 1 91.25 146 ILE B O 1
ATOM 2368 N N . ALA B 1 147 ? -5.07 -24.344 1.891 1 91.5 147 ALA B N 1
ATOM 2369 C CA . ALA B 1 147 ? -6.008 -25.188 1.146 1 91.5 147 ALA B CA 1
ATOM 2370 C C . ALA B 1 147 ? -6.539 -26.328 2.016 1 91.5 147 ALA B C 1
ATOM 2372 O O . ALA B 1 147 ? -5.793 -26.906 2.811 1 91.5 147 ALA B O 1
ATOM 2373 N N . TRP B 1 148 ? -7.828 -26.516 1.967 1 90.31 148 TRP B N 1
ATOM 2374 C CA . TRP B 1 148 ? -8.492 -27.672 2.586 1 90.31 148 TRP B CA 1
ATOM 2375 C C . TRP B 1 148 ? -9.594 -28.203 1.685 1 90.31 148 TRP B C 1
ATOM 2377 O O . TRP B 1 148 ? -10.086 -27.5 0.802 1 90.31 148 TRP B O 1
#